Protein AF-A0A661H383-F1 (afdb_monomer_lite)

Foldseek 3Di:
DEEEEDQQQVVCVVVVVVDDPQDWDKYKYWYWAFLPQDPPRDIAIKIWIWTQHRNFTWIW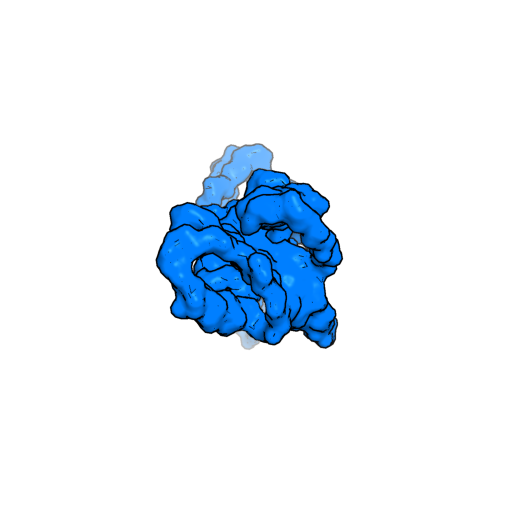MDSDDQDDDPDGSVVSVVVCCQVRQIDTDGQPDDWAKDWDWADDQFGTKTWRQDRHPRDFIWTDDVRHIGTLLRCCSNPHPSSSHHHPDGDDIDMDQDGDLDPPRSDDDDDDDPPDDDD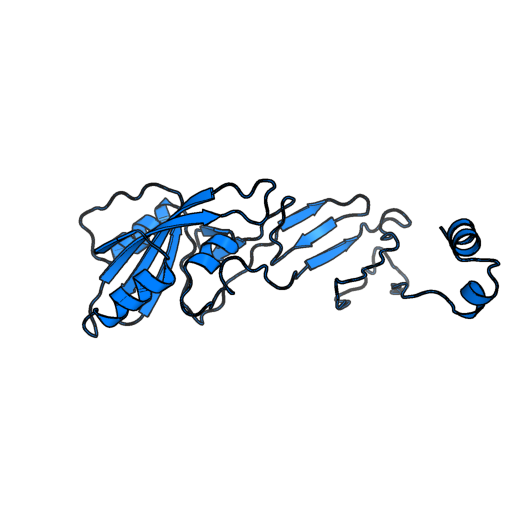DDQPADDCVSVVVRDDDDDDDDDPVLCVPAPHPVSSVVVPD

Structure (mmCIF, N/CA/C/O backbone):
data_AF-A0A661H383-F1
#
_entry.id   AF-A0A661H383-F1
#
loop_
_atom_site.group_PDB
_atom_site.id
_atom_site.type_symbol
_atom_site.label_atom_id
_atom_site.label_alt_id
_atom_site.label_comp_id
_atom_site.label_asym_id
_atom_site.label_entity_id
_atom_site.label_seq_id
_atom_site.pdbx_PDB_ins_code
_atom_site.Cartn_x
_atom_site.Cartn_y
_atom_site.Cartn_z
_atom_site.occupancy
_atom_site.B_iso_or_equiv
_atom_site.auth_seq_id
_atom_site.auth_comp_id
_atom_site.auth_asym_id
_atom_site.auth_atom_id
_atom_site.pdbx_PDB_model_num
ATOM 1 N N . MET A 1 1 ? -15.418 -3.440 23.720 1.00 90.69 1 MET A N 1
ATOM 2 C CA . MET A 1 1 ? -14.211 -3.860 22.977 1.00 90.69 1 MET A CA 1
ATOM 3 C C . MET A 1 1 ? -14.221 -5.376 22.874 1.00 90.69 1 MET A C 1
ATOM 5 O O . MET A 1 1 ? -14.579 -6.014 23.855 1.00 90.69 1 MET A O 1
ATOM 9 N N . SER A 1 2 ? -13.902 -5.931 21.707 1.00 95.94 2 SER A N 1
ATOM 10 C CA . SER A 1 2 ? -13.798 -7.374 21.453 1.00 95.94 2 SER A CA 1
ATOM 11 C C . SER A 1 2 ? -12.386 -7.701 20.978 1.00 95.94 2 SER A C 1
ATOM 13 O O . SER A 1 2 ? -11.770 -6.879 20.304 1.00 95.94 2 SER A O 1
ATOM 15 N N . TRP A 1 3 ? -11.887 -8.888 21.308 1.00 97.38 3 TRP A N 1
ATOM 16 C CA . TRP A 1 3 ? -10.576 -9.366 20.872 1.00 97.38 3 TRP A CA 1
ATOM 17 C C . TRP A 1 3 ? -10.699 -10.802 20.368 1.00 97.38 3 TRP A C 1
ATOM 19 O O . TRP A 1 3 ? -11.441 -11.602 20.944 1.00 97.38 3 TRP A O 1
ATOM 29 N N . THR A 1 4 ? -10.011 -11.114 19.276 1.00 98.38 4 THR A N 1
ATOM 30 C CA . THR A 1 4 ? -9.988 -12.450 18.678 1.00 98.38 4 THR A CA 1
ATOM 31 C C . THR A 1 4 ? -8.688 -12.681 17.907 1.00 98.38 4 THR A C 1
ATOM 33 O O . THR A 1 4 ? -7.859 -11.782 17.784 1.00 98.38 4 THR A O 1
ATOM 36 N N . ARG A 1 5 ? -8.512 -13.893 17.380 1.00 98.50 5 ARG A N 1
ATOM 37 C CA . ARG A 1 5 ? -7.386 -14.279 16.528 1.00 98.50 5 ARG A CA 1
ATOM 38 C C . ARG A 1 5 ? -7.902 -15.006 15.294 1.00 98.50 5 ARG A C 1
ATOM 40 O O . ARG A 1 5 ? -8.744 -15.894 15.422 1.00 98.50 5 ARG A O 1
ATOM 47 N N . GLY A 1 6 ? -7.371 -14.678 14.122 1.00 98.19 6 GLY A N 1
ATOM 48 C CA . GLY A 1 6 ? -7.756 -15.333 12.873 1.00 98.19 6 GLY A CA 1
ATOM 49 C C . GLY A 1 6 ? -7.465 -14.492 11.638 1.00 98.19 6 GLY A C 1
ATOM 50 O O . GLY A 1 6 ? -6.691 -13.544 11.694 1.00 98.19 6 GLY A O 1
ATOM 51 N N . GLU A 1 7 ? -8.089 -14.852 10.517 1.00 97.75 7 GLU A N 1
ATOM 52 C CA . GLU A 1 7 ? -8.021 -14.058 9.289 1.00 97.75 7 GLU A CA 1
ATOM 53 C C . GLU A 1 7 ? -8.808 -12.743 9.493 1.00 97.75 7 GLU A C 1
ATOM 55 O O . GLU A 1 7 ? -10.006 -12.802 9.809 1.00 97.75 7 GLU A O 1
ATOM 60 N N . PRO A 1 8 ? -8.162 -11.564 9.378 1.00 98.31 8 PRO A N 1
ATOM 61 C CA . PRO A 1 8 ? -8.756 -10.294 9.784 1.00 98.31 8 PRO A CA 1
ATOM 62 C C . PRO A 1 8 ? -10.104 -9.980 9.133 1.00 98.31 8 PRO A C 1
ATOM 64 O O . PRO A 1 8 ? -11.029 -9.572 9.844 1.00 98.31 8 PRO A O 1
ATOM 67 N N . GLN A 1 9 ? -10.251 -10.182 7.821 1.00 96.94 9 GLN A N 1
ATOM 68 C CA . GLN A 1 9 ? -11.473 -9.824 7.105 1.00 96.94 9 GLN A CA 1
ATOM 69 C C . GLN A 1 9 ? -12.648 -10.740 7.486 1.00 96.94 9 GLN A C 1
ATOM 71 O O . GLN A 1 9 ? -13.777 -10.268 7.643 1.00 96.94 9 GLN A O 1
ATOM 76 N N . ALA A 1 10 ? -12.418 -12.039 7.682 1.00 97.50 10 ALA A N 1
ATOM 77 C CA . ALA A 1 10 ? -13.425 -13.001 8.128 1.00 97.50 10 ALA A CA 1
ATOM 78 C C . ALA A 1 10 ? -13.870 -12.729 9.570 1.00 97.50 10 ALA A C 1
ATOM 80 O O . ALA A 1 10 ? -15.073 -12.763 9.867 1.00 97.50 10 ALA A O 1
ATOM 81 N N . CYS A 1 11 ? -12.918 -12.417 10.454 1.00 98.44 11 CYS A N 1
ATOM 82 C CA . CYS A 1 11 ? -13.196 -11.999 11.826 1.00 98.44 11 CYS A CA 1
ATOM 83 C C . CYS A 1 11 ? -14.034 -10.716 11.850 1.00 98.44 11 CYS A C 1
ATOM 85 O O . CYS A 1 11 ? -15.079 -10.691 12.505 1.00 98.44 11 CYS A O 1
ATOM 87 N N . TYR A 1 12 ? -13.632 -9.687 11.094 1.00 97.94 12 TYR A N 1
ATOM 88 C CA . TYR A 1 12 ? -14.391 -8.443 10.967 1.00 97.94 12 TYR A CA 1
ATOM 89 C C . TYR A 1 12 ? -15.802 -8.691 10.430 1.00 97.94 12 TYR A C 1
ATOM 91 O O . TYR A 1 12 ? -16.766 -8.225 11.029 1.00 97.94 12 TYR A O 1
ATOM 99 N N . ARG A 1 13 ? -15.955 -9.466 9.351 1.00 97.12 13 ARG A N 1
ATOM 100 C CA . ARG A 1 13 ? -17.262 -9.738 8.733 1.00 97.12 13 ARG A CA 1
ATOM 101 C C . ARG A 1 13 ? -18.222 -10.406 9.712 1.00 97.12 13 ARG A C 1
ATOM 103 O O . ARG A 1 13 ? -19.364 -9.975 9.845 1.00 97.12 13 ARG A O 1
ATOM 110 N N . SER A 1 14 ? -17.746 -11.424 10.426 1.00 97.56 14 SER A N 1
ATOM 111 C CA . SER A 1 14 ? -18.542 -12.146 11.426 1.00 97.56 14 SER A CA 1
ATOM 112 C C . SER A 1 14 ? -18.936 -11.241 12.594 1.00 97.56 14 SER A C 1
ATOM 114 O O . SER A 1 14 ? -20.087 -11.242 13.026 1.00 97.56 14 SER A O 1
ATOM 116 N N . TRP A 1 15 ? -17.994 -10.432 13.080 1.00 97.81 15 TRP A N 1
ATOM 117 C CA . TRP A 1 15 ? -18.225 -9.482 14.164 1.00 97.81 15 TRP A CA 1
ATOM 118 C C . TRP A 1 15 ? -19.190 -8.357 13.771 1.00 97.81 15 TRP A C 1
ATOM 120 O O . TRP A 1 15 ? -20.113 -8.053 14.521 1.00 97.81 15 TRP A O 1
ATOM 130 N N . ASN A 1 16 ? -19.023 -7.780 12.581 1.00 95.69 16 ASN A N 1
ATOM 131 C CA . ASN A 1 16 ? -19.849 -6.688 12.074 1.00 95.69 16 ASN A CA 1
ATOM 132 C C . ASN A 1 16 ? -21.298 -7.136 11.823 1.00 95.69 16 ASN A C 1
ATOM 134 O O . ASN A 1 16 ? -22.222 -6.382 12.101 1.00 95.69 16 ASN A O 1
ATOM 138 N N . LEU A 1 17 ? -21.513 -8.378 11.366 1.00 95.56 17 LEU A N 1
ATOM 139 C CA . LEU A 1 17 ? -22.855 -8.965 11.224 1.00 95.56 17 LEU A CA 1
ATOM 140 C C . LEU A 1 17 ? -23.574 -9.155 12.566 1.00 95.56 17 LEU A C 1
ATOM 142 O O . LEU A 1 17 ? -24.799 -9.074 12.624 1.00 95.56 17 LEU A O 1
ATOM 146 N N . ALA A 1 18 ? -22.826 -9.425 13.637 1.00 95.50 18 ALA A N 1
ATOM 147 C CA . ALA A 1 18 ? -23.371 -9.584 14.982 1.00 95.50 18 ALA A CA 1
ATOM 148 C C . ALA A 1 18 ? -23.563 -8.244 15.717 1.00 95.50 18 ALA A C 1
ATOM 150 O O . ALA A 1 18 ? -24.172 -8.211 16.788 1.00 95.50 18 ALA A O 1
ATOM 151 N N . LEU A 1 19 ? -23.034 -7.144 15.172 1.00 94.81 19 LEU A N 1
ATOM 152 C CA . LEU A 1 19 ? -23.077 -5.836 15.806 1.00 94.81 19 LEU A CA 1
ATOM 153 C C . LEU A 1 19 ? -24.467 -5.207 15.647 1.00 94.81 19 LEU A C 1
ATOM 155 O O . LEU A 1 19 ? -24.984 -5.057 14.541 1.00 94.81 19 LEU A O 1
ATOM 159 N N . ALA A 1 20 ? -25.077 -4.798 16.761 1.00 92.62 20 ALA A N 1
ATOM 160 C CA . ALA A 1 20 ? -26.348 -4.086 16.714 1.00 92.62 20 ALA A CA 1
ATOM 161 C C . ALA A 1 20 ? -26.177 -2.713 16.040 1.00 92.62 20 ALA A C 1
ATOM 163 O O . ALA A 1 20 ? -25.213 -1.989 16.306 1.00 92.62 20 ALA A O 1
ATOM 164 N N . ALA A 1 21 ? -27.136 -2.334 15.193 1.00 89.12 21 ALA A N 1
ATOM 165 C CA . ALA A 1 21 ? -27.099 -1.068 14.465 1.00 89.12 21 ALA A CA 1
ATOM 166 C C . ALA A 1 21 ? -26.929 0.137 15.410 1.00 89.12 21 ALA A C 1
ATOM 168 O O . ALA A 1 21 ? -27.594 0.230 16.440 1.00 89.12 21 ALA A O 1
ATOM 169 N N . GLY A 1 22 ? -26.040 1.064 15.042 1.00 89.31 22 GLY A N 1
ATOM 170 C CA . GLY A 1 22 ? -25.747 2.265 15.833 1.00 89.31 22 GLY A CA 1
ATOM 171 C C . GLY A 1 22 ? -24.851 2.034 17.054 1.00 89.31 22 GLY A C 1
ATOM 172 O O . GLY A 1 22 ? -24.656 2.963 17.833 1.00 89.31 22 GLY A O 1
ATOM 173 N N . THR A 1 23 ? -24.304 0.829 17.232 1.00 94.62 23 THR A N 1
ATOM 174 C CA . THR A 1 23 ? -23.377 0.537 18.332 1.00 94.62 23 THR A CA 1
ATOM 175 C C . THR A 1 23 ? -21.965 0.978 17.978 1.00 94.62 23 THR A C 1
ATOM 177 O O . THR A 1 23 ? -21.404 0.538 16.974 1.00 94.62 23 THR A O 1
ATOM 180 N N . ASP A 1 24 ? -21.366 1.780 18.853 1.00 96.69 24 ASP A N 1
ATOM 181 C CA . ASP A 1 24 ? -19.938 2.063 18.812 1.00 96.69 24 ASP A CA 1
ATOM 182 C C . ASP A 1 24 ? -19.166 0.867 19.377 1.00 96.69 24 ASP A C 1
ATOM 184 O O . ASP A 1 24 ? -19.380 0.444 20.518 1.00 96.69 24 ASP A O 1
ATOM 188 N N . ALA A 1 25 ? -18.264 0.295 18.586 1.00 97.56 25 ALA A N 1
ATOM 189 C CA . ALA A 1 25 ? -17.536 -0.900 18.973 1.00 97.56 25 ALA A CA 1
ATOM 190 C C . ALA A 1 25 ? -16.135 -0.964 18.356 1.00 97.56 25 ALA A C 1
ATOM 192 O O . ALA A 1 25 ? -15.877 -0.464 17.267 1.00 97.56 25 ALA A O 1
ATOM 193 N N . LEU A 1 26 ? -15.227 -1.604 19.090 1.00 98.00 26 LEU A N 1
ATOM 194 C CA . LEU A 1 26 ? -13.838 -1.823 18.696 1.00 98.00 26 LEU A CA 1
ATOM 195 C C . LEU A 1 26 ? -13.565 -3.320 18.691 1.00 98.00 26 LEU A C 1
ATOM 197 O O . LEU A 1 26 ? -13.793 -3.972 19.719 1.00 98.00 26 LEU A O 1
ATOM 201 N N . LEU A 1 27 ? -13.082 -3.837 17.568 1.00 98.50 27 LEU A N 1
ATOM 202 C CA . LEU A 1 27 ? -12.570 -5.193 17.420 1.00 98.50 27 LEU A CA 1
ATOM 203 C C . LEU A 1 27 ? -11.061 -5.144 17.202 1.00 98.50 27 LEU A C 1
ATOM 205 O O . LEU A 1 27 ? -10.578 -4.404 16.348 1.00 98.50 27 LEU A O 1
ATOM 209 N N . LEU A 1 28 ? -10.349 -5.981 17.946 1.00 98.69 28 LEU A N 1
ATOM 210 C CA . LEU A 1 28 ? -8.953 -6.304 17.708 1.00 98.69 28 LEU A CA 1
ATOM 211 C C . LEU A 1 28 ? -8.855 -7.733 17.169 1.00 98.69 28 LEU A C 1
ATOM 213 O O . LEU A 1 28 ? -9.510 -8.637 17.700 1.00 98.69 28 LEU A O 1
ATOM 217 N N . VAL A 1 29 ? -8.049 -7.929 16.129 1.00 98.81 29 VAL A N 1
ATOM 218 C CA . VAL A 1 29 ? -7.775 -9.251 15.558 1.00 98.81 29 VAL A CA 1
ATOM 219 C C . VAL A 1 29 ? -6.275 -9.467 15.484 1.00 98.81 29 VAL A C 1
ATOM 221 O O . VAL A 1 29 ? -5.604 -8.838 14.671 1.00 98.81 29 VAL A O 1
ATOM 224 N N . ASP A 1 30 ? -5.762 -10.379 16.299 1.00 98.75 30 ASP A N 1
ATOM 225 C CA . ASP A 1 30 ? -4.392 -10.858 16.163 1.00 98.75 30 ASP A CA 1
ATOM 226 C C . ASP A 1 30 ? -4.301 -11.793 14.954 1.00 98.75 30 ASP A C 1
ATOM 228 O O . ASP A 1 30 ? -5.108 -12.717 14.801 1.00 98.75 30 ASP A O 1
ATOM 232 N N . PHE A 1 31 ? -3.290 -11.601 14.117 1.00 98.69 31 PHE A N 1
ATOM 233 C CA . PHE A 1 31 ? -3.052 -12.439 12.951 1.00 98.69 31 PHE A CA 1
ATOM 234 C C . PHE A 1 31 ? -1.567 -12.512 12.603 1.00 98.69 31 PHE A C 1
ATOM 236 O O . PHE A 1 31 ? -0.716 -11.859 13.208 1.00 98.69 31 PHE A O 1
ATOM 243 N N . THR A 1 32 ? -1.258 -13.352 11.624 1.00 98.25 32 THR A N 1
ATOM 244 C CA . THR A 1 32 ? 0.090 -13.510 11.095 1.00 98.25 32 THR A CA 1
ATOM 245 C C . THR A 1 32 ? 0.073 -13.188 9.609 1.00 98.25 32 THR A C 1
ATOM 247 O O . THR A 1 32 ? -0.786 -13.682 8.881 1.00 98.25 32 THR A O 1
ATOM 250 N N . LEU A 1 33 ? 1.011 -12.352 9.171 1.00 98.12 33 LEU A N 1
ATOM 251 C CA . LEU A 1 33 ? 1.197 -11.963 7.782 1.00 98.12 33 LEU A CA 1
ATOM 252 C C . LEU A 1 33 ? 2.491 -12.562 7.239 1.00 98.12 33 LEU A C 1
ATOM 254 O O . LEU A 1 33 ? 3.580 -12.254 7.720 1.00 98.12 33 LEU A O 1
ATOM 258 N N . ASP A 1 34 ? 2.368 -13.369 6.196 1.00 97.44 34 ASP A N 1
ATOM 259 C CA . ASP A 1 34 ? 3.509 -13.872 5.442 1.00 97.44 34 ASP A CA 1
ATOM 260 C C . ASP A 1 34 ? 4.072 -12.783 4.524 1.00 97.44 34 ASP A C 1
ATOM 262 O O . ASP A 1 34 ? 3.374 -12.237 3.661 1.00 97.44 34 ASP A O 1
ATOM 266 N N . GLN A 1 35 ? 5.358 -12.471 4.695 1.00 97.06 35 GLN A N 1
ATOM 267 C CA . GLN A 1 35 ? 6.044 -11.434 3.929 1.00 97.06 35 GLN A CA 1
ATOM 268 C C . GLN A 1 35 ? 6.510 -11.988 2.581 1.00 97.06 35 GLN A C 1
ATOM 270 O O . GLN A 1 35 ? 7.693 -12.254 2.369 1.00 97.06 35 GLN A O 1
ATOM 275 N N . TYR A 1 36 ? 5.558 -12.178 1.664 1.00 95.00 36 TYR A N 1
ATOM 276 C CA . TYR A 1 36 ? 5.765 -12.798 0.346 1.00 95.00 36 TYR A CA 1
ATOM 277 C C . TYR A 1 36 ? 6.839 -12.117 -0.519 1.00 95.00 36 TYR A C 1
ATOM 279 O O . TYR A 1 36 ? 7.345 -12.716 -1.464 1.00 95.00 36 TYR A O 1
ATOM 287 N N . TRP A 1 37 ? 7.184 -10.866 -0.212 1.00 95.44 37 TRP A N 1
ATOM 288 C CA . TRP A 1 37 ? 8.197 -10.085 -0.920 1.00 95.44 37 TRP A CA 1
ATOM 289 C C . TRP A 1 37 ? 9.629 -10.347 -0.440 1.00 95.44 37 TRP A C 1
ATOM 291 O O . TRP A 1 37 ? 10.573 -9.818 -1.029 1.00 95.44 37 TRP A O 1
ATOM 301 N N . LEU A 1 38 ? 9.811 -11.140 0.621 1.00 96.75 38 LEU A N 1
ATOM 302 C CA . LEU A 1 38 ? 11.117 -11.489 1.171 1.00 96.75 38 LEU A CA 1
ATOM 303 C C . LEU A 1 38 ? 11.478 -12.957 0.883 1.00 96.75 38 LEU A C 1
ATOM 305 O O . LEU A 1 38 ? 10.613 -13.838 0.931 1.00 96.75 38 LEU A O 1
ATOM 309 N N . PRO A 1 39 ? 12.769 -13.261 0.652 1.00 96.50 39 PRO A N 1
ATOM 310 C CA . PRO A 1 39 ? 13.245 -14.637 0.564 1.00 96.50 39 PRO A CA 1
ATOM 311 C C . PRO A 1 39 ? 12.892 -15.442 1.819 1.00 96.50 39 PRO A C 1
ATOM 313 O O . PRO A 1 39 ? 13.073 -14.973 2.940 1.00 96.50 39 PRO A O 1
ATOM 316 N N . GLY A 1 40 ? 12.408 -16.670 1.627 1.00 96.62 40 GLY A N 1
ATOM 317 C CA . GLY A 1 40 ? 12.017 -17.554 2.730 1.00 96.62 40 GLY A CA 1
ATOM 318 C C . GLY A 1 40 ? 10.674 -17.217 3.386 1.00 96.62 40 GLY A C 1
ATOM 319 O O . GLY A 1 40 ? 10.287 -17.936 4.298 1.00 96.62 40 GLY A O 1
ATOM 320 N N . VAL A 1 41 ? 9.969 -16.181 2.911 1.00 96.50 41 VAL A N 1
ATOM 321 C CA . VAL A 1 41 ? 8.600 -15.812 3.317 1.00 96.50 41 VAL A CA 1
ATOM 322 C C . VAL A 1 41 ? 8.436 -15.775 4.849 1.00 96.50 41 VAL A C 1
ATOM 324 O O . VAL A 1 41 ? 7.643 -16.525 5.415 1.00 96.50 41 VAL A O 1
ATOM 327 N N . PRO A 1 42 ? 9.220 -14.945 5.563 1.00 97.50 42 PRO A N 1
ATOM 328 C CA . PRO A 1 42 ? 9.116 -14.850 7.009 1.00 97.50 42 PRO A CA 1
ATOM 329 C C . PRO A 1 42 ? 7.745 -14.308 7.415 1.00 97.50 42 PRO A C 1
ATOM 331 O O . PRO A 1 42 ? 7.235 -13.349 6.833 1.00 97.50 42 PRO A O 1
ATOM 334 N N . SER A 1 43 ? 7.182 -14.887 8.466 1.00 97.31 43 SER A N 1
ATOM 335 C CA . SER A 1 43 ? 5.896 -14.471 9.009 1.00 97.31 43 SER A CA 1
ATOM 336 C C . SER A 1 43 ? 6.054 -13.366 10.060 1.00 97.31 43 SER A C 1
ATOM 338 O O . SER A 1 43 ? 6.984 -13.392 10.869 1.00 97.31 43 SER A O 1
ATOM 340 N N . LEU A 1 44 ? 5.130 -12.406 10.071 1.00 97.69 44 LEU A N 1
ATOM 341 C CA . LEU A 1 44 ? 5.075 -11.284 11.009 1.00 97.69 44 LEU A CA 1
ATOM 342 C C . LEU A 1 44 ? 3.768 -11.318 11.808 1.00 97.69 44 LEU A C 1
ATOM 344 O O . LEU A 1 44 ? 2.697 -11.476 11.230 1.00 97.69 44 LEU A O 1
ATOM 348 N N . SER A 1 45 ? 3.843 -11.148 13.127 1.00 98.38 45 SER A N 1
ATOM 349 C CA . SER A 1 45 ? 2.653 -11.028 13.978 1.00 98.38 45 SER A CA 1
ATOM 350 C C . SER A 1 45 ? 2.125 -9.598 13.960 1.00 98.38 45 SER A C 1
ATOM 352 O O . SER A 1 45 ? 2.878 -8.668 14.231 1.00 98.38 45 SER A O 1
ATOM 354 N N . LEU A 1 46 ? 0.834 -9.439 13.681 1.00 98.69 46 LEU A N 1
ATOM 355 C CA . LEU A 1 46 ? 0.157 -8.151 13.569 1.00 98.69 46 LEU A CA 1
ATOM 356 C C . LEU A 1 46 ? -1.172 -8.163 14.331 1.00 98.69 46 LEU A C 1
ATOM 358 O O . LEU A 1 46 ? -1.770 -9.214 14.563 1.00 98.69 46 LEU A O 1
ATOM 362 N N . THR A 1 47 ? -1.656 -6.973 14.673 1.00 98.75 47 THR A N 1
ATOM 363 C CA . THR A 1 47 ? -2.989 -6.736 15.230 1.00 98.75 47 THR A CA 1
ATOM 364 C C . THR A 1 47 ? -3.754 -5.793 14.313 1.00 98.75 47 THR A C 1
ATOM 366 O O . THR A 1 47 ? -3.326 -4.662 14.087 1.00 98.75 47 THR A O 1
ATOM 369 N N . ALA A 1 48 ? -4.899 -6.237 13.801 1.00 98.75 48 ALA A N 1
ATOM 370 C CA . ALA A 1 48 ? -5.855 -5.389 13.100 1.00 98.75 48 ALA A CA 1
ATOM 371 C C . ALA A 1 48 ? -6.785 -4.700 14.105 1.00 98.75 48 ALA A C 1
ATOM 373 O O . ALA A 1 48 ? -7.249 -5.332 15.055 1.00 98.75 48 ALA A O 1
ATOM 374 N N . LEU A 1 49 ? -7.095 -3.426 13.879 1.00 98.62 49 LEU A N 1
ATOM 375 C CA . LEU A 1 49 ? -8.036 -2.640 14.669 1.00 98.62 49 LEU A CA 1
ATOM 376 C C . LEU A 1 49 ? -9.197 -2.214 13.769 1.00 98.62 49 LEU A C 1
ATOM 378 O O . LEU A 1 49 ? -8.988 -1.484 12.803 1.00 98.62 49 LEU A O 1
ATOM 382 N N . TYR A 1 50 ? -10.417 -2.609 14.125 1.00 98.62 50 TYR A N 1
ATOM 383 C CA . TYR A 1 50 ? -11.649 -2.182 13.461 1.00 98.62 50 TYR A CA 1
ATOM 384 C C . TYR A 1 50 ? -12.499 -1.380 14.440 1.00 98.62 50 TYR A C 1
ATOM 386 O O . TYR A 1 50 ? -13.061 -1.933 15.388 1.00 98.62 50 TYR A O 1
ATOM 394 N N . CYS A 1 51 ? -12.593 -0.074 14.218 1.00 98.12 51 CYS A N 1
ATOM 395 C CA . CYS A 1 51 ? -13.393 0.834 15.026 1.00 98.12 51 CYS A CA 1
ATOM 396 C C . CYS A 1 51 ? -14.651 1.230 14.258 1.00 98.12 51 CYS A C 1
ATOM 398 O O . CYS A 1 51 ? -14.570 1.931 13.253 1.00 98.12 51 CYS A O 1
ATOM 400 N N . VAL A 1 52 ? -15.816 0.812 14.743 1.00 97.81 52 VAL A N 1
ATOM 401 C CA . VAL A 1 52 ? -17.107 1.326 14.287 1.00 97.81 52 VAL A CA 1
ATOM 402 C C . VAL A 1 52 ? -17.544 2.399 15.274 1.00 97.81 52 VAL A C 1
ATOM 404 O O . VAL A 1 52 ? -17.704 2.112 16.457 1.00 97.81 52 VAL A O 1
ATOM 407 N N . SER A 1 53 ? -17.724 3.632 14.808 1.00 96.25 53 SER A N 1
ATOM 408 C CA . SER A 1 53 ? -18.305 4.711 15.613 1.00 96.25 53 SER A CA 1
ATOM 409 C C . SER A 1 53 ? -19.185 5.606 14.750 1.00 96.25 53 SER A C 1
ATOM 411 O O . SER A 1 53 ? -18.826 5.945 13.619 1.00 96.25 53 SER A O 1
ATOM 413 N N . GLY A 1 54 ? -20.386 5.929 15.236 1.00 92.56 54 GLY A N 1
ATOM 414 C CA . GLY A 1 54 ? -21.350 6.742 14.484 1.00 92.56 54 GLY A CA 1
ATOM 415 C C . GLY A 1 54 ? -21.715 6.152 13.113 1.00 92.56 54 GLY A C 1
ATOM 416 O O . GLY A 1 54 ? -21.938 6.894 12.157 1.00 92.56 54 GLY A O 1
ATOM 417 N N . GLY A 1 55 ? -21.712 4.819 12.993 1.00 91.25 55 GLY A N 1
ATOM 418 C CA . GLY A 1 55 ? -21.985 4.099 11.742 1.00 91.25 55 GLY A CA 1
ATOM 419 C C . GLY A 1 55 ? -20.853 4.133 10.707 1.00 91.25 55 GLY A C 1
ATOM 420 O O . GLY A 1 55 ? -21.057 3.687 9.581 1.00 91.25 55 GLY A O 1
ATOM 421 N N . ARG A 1 56 ? -19.670 4.649 11.058 1.00 94.31 56 ARG A N 1
ATOM 422 C CA . ARG A 1 56 ? -18.487 4.673 10.187 1.00 94.31 56 ARG A CA 1
ATOM 423 C C . ARG A 1 56 ? -17.438 3.697 10.688 1.00 94.31 56 ARG A C 1
ATOM 425 O O . ARG A 1 56 ? -17.192 3.629 11.889 1.00 94.31 56 ARG A O 1
ATOM 432 N N . LEU A 1 57 ? -16.808 2.984 9.759 1.00 97.44 57 LEU A N 1
ATOM 433 C CA . LEU A 1 57 ? -15.675 2.114 10.043 1.00 97.44 57 LEU A CA 1
ATOM 434 C C . LEU A 1 57 ? -14.355 2.865 9.840 1.00 97.44 57 LEU A C 1
ATOM 436 O O . LEU A 1 57 ? -14.128 3.464 8.790 1.00 97.44 57 LEU A O 1
ATOM 440 N N . GLN A 1 58 ? -13.458 2.740 10.812 1.00 97.38 58 GLN A N 1
ATOM 441 C CA . GLN A 1 58 ? -12.043 3.050 10.676 1.00 97.38 58 GLN A CA 1
ATOM 442 C C . GLN A 1 58 ? -11.208 1.793 10.914 1.00 97.38 58 GLN A C 1
ATOM 444 O O . GLN A 1 58 ? -11.505 1.003 11.812 1.00 97.38 58 GLN A O 1
ATOM 449 N N . VAL A 1 59 ? -10.167 1.624 10.104 1.00 98.19 59 VAL A N 1
ATOM 450 C CA . VAL A 1 59 ? -9.273 0.466 10.123 1.00 98.19 59 VAL A CA 1
ATOM 451 C C . VAL A 1 59 ? -7.842 0.938 10.348 1.00 98.19 59 VAL A C 1
ATOM 453 O O . VAL A 1 59 ? -7.417 1.933 9.759 1.00 98.19 59 VAL A O 1
ATOM 456 N N . ALA A 1 60 ? -7.113 0.225 11.197 1.00 98.25 60 ALA A N 1
ATOM 457 C CA . ALA A 1 60 ? -5.676 0.376 11.388 1.00 98.25 60 ALA A CA 1
ATOM 458 C C . ALA A 1 60 ? -5.039 -1.000 11.625 1.00 98.25 60 ALA A C 1
ATOM 460 O O . ALA A 1 60 ? -5.735 -1.976 11.909 1.00 98.25 60 ALA A O 1
ATOM 461 N N . VAL A 1 61 ? -3.718 -1.089 11.523 1.00 98.50 61 VAL A N 1
ATOM 462 C CA . VAL A 1 61 ? -2.958 -2.322 11.760 1.00 98.50 61 VAL A CA 1
ATOM 463 C C . VAL A 1 61 ? -1.611 -1.977 12.371 1.00 98.50 61 VAL A C 1
ATOM 465 O O . VAL A 1 61 ? -1.030 -0.957 12.021 1.00 98.50 61 VAL A O 1
ATOM 468 N N . THR A 1 62 ? -1.134 -2.798 13.301 1.00 98.19 62 THR A N 1
ATOM 469 C CA . THR A 1 62 ? 0.119 -2.556 14.025 1.00 98.19 62 THR A CA 1
ATOM 470 C C . THR A 1 62 ? 0.816 -3.864 14.381 1.00 98.19 62 THR A C 1
ATOM 472 O O . THR A 1 62 ? 0.155 -4.876 14.609 1.00 98.19 62 THR A O 1
ATOM 475 N N . ASP A 1 63 ? 2.140 -3.843 14.467 1.00 97.69 63 ASP A N 1
ATOM 476 C CA . ASP A 1 63 ? 2.961 -4.879 15.102 1.00 97.69 63 ASP A CA 1
ATOM 477 C C . ASP A 1 63 ? 3.272 -4.553 16.577 1.00 97.69 63 ASP A C 1
ATOM 479 O O . ASP A 1 63 ? 3.839 -5.372 17.303 1.00 97.69 63 ASP A O 1
ATOM 483 N N . GLN A 1 64 ? 2.889 -3.361 17.042 1.00 97.44 64 GLN A N 1
ATOM 484 C CA . GLN A 1 64 ? 3.172 -2.886 18.389 1.00 97.44 64 GLN A CA 1
ATOM 485 C C . GLN A 1 64 ? 2.160 -3.417 19.407 1.00 97.44 64 GLN A C 1
ATOM 487 O O . GLN A 1 64 ? 0.975 -3.604 19.123 1.00 97.44 64 GLN A O 1
ATOM 492 N N . ALA A 1 65 ? 2.625 -3.601 20.642 1.00 94.94 65 ALA A N 1
ATOM 493 C CA . ALA A 1 65 ? 1.762 -3.971 21.754 1.00 94.94 65 ALA A CA 1
ATOM 494 C C . ALA A 1 65 ? 0.790 -2.832 22.101 1.00 94.94 65 ALA A C 1
ATOM 496 O O . ALA A 1 65 ? 1.190 -1.681 22.280 1.00 94.94 65 ALA A O 1
ATOM 497 N N . LEU A 1 66 ? -0.488 -3.175 22.260 1.00 95.50 66 LEU A N 1
ATOM 498 C CA . LEU A 1 66 ? -1.546 -2.230 22.602 1.00 95.50 66 LEU A CA 1
ATOM 499 C C . LEU A 1 66 ? -1.936 -2.374 24.072 1.00 95.50 66 LEU A C 1
ATOM 501 O O . LEU A 1 66 ? -2.318 -3.452 24.525 1.00 95.50 66 LEU A O 1
ATOM 505 N N . THR A 1 67 ? -1.896 -1.266 24.809 1.00 92.81 67 THR A N 1
ATOM 506 C CA . THR A 1 67 ? -2.374 -1.215 26.197 1.00 92.81 67 THR A CA 1
ATOM 507 C C . THR A 1 67 ? -3.743 -0.553 26.231 1.00 92.81 67 THR A C 1
ATOM 509 O O . THR A 1 67 ? -3.879 0.616 25.863 1.00 92.81 67 THR A O 1
ATOM 512 N N . ALA A 1 68 ? -4.765 -1.294 26.658 1.00 89.81 68 ALA A N 1
ATOM 513 C CA . ALA A 1 68 ? -6.106 -0.748 26.839 1.00 89.81 68 ALA A CA 1
ATOM 514 C C . ALA A 1 68 ? -6.185 0.101 28.114 1.00 89.81 68 ALA A C 1
ATOM 516 O O . ALA A 1 68 ? -5.604 -0.249 29.142 1.00 89.81 68 ALA A O 1
ATOM 517 N N . GLY A 1 69 ? -6.919 1.207 28.039 1.00 89.19 69 GLY A N 1
ATOM 518 C CA . GLY A 1 69 ? -7.264 2.058 29.170 1.00 89.19 69 GLY A CA 1
ATOM 519 C C . GLY A 1 69 ? -8.775 2.242 29.298 1.00 89.19 69 GLY A C 1
ATOM 520 O O . GLY A 1 69 ? -9.566 1.653 28.561 1.00 89.19 69 GLY A O 1
ATOM 521 N N . GLU A 1 70 ? -9.182 3.089 30.238 1.00 91.06 70 GLU A N 1
ATOM 522 C CA . GLU A 1 70 ? -10.588 3.439 30.455 1.00 91.06 70 GLU A CA 1
ATOM 523 C C . GLU A 1 70 ? -10.988 4.627 29.567 1.00 91.06 70 GLU A C 1
ATOM 525 O O . GLU A 1 70 ? -11.061 5.773 30.009 1.00 91.06 70 GLU A O 1
ATOM 530 N N . TYR A 1 71 ? -11.226 4.352 28.285 1.00 94.50 71 TYR A N 1
ATOM 531 C CA . TYR A 1 71 ? -11.646 5.345 27.293 1.00 94.50 71 TYR A CA 1
ATOM 532 C C . TYR A 1 71 ? -12.898 4.882 26.539 1.00 94.50 71 TYR A C 1
ATOM 534 O O . TYR A 1 71 ? -13.234 3.696 26.520 1.00 94.50 71 TYR A O 1
ATOM 542 N N . SER A 1 72 ? -13.589 5.814 25.874 1.00 95.31 72 SER A N 1
ATOM 543 C CA . SER A 1 72 ? -14.590 5.433 24.871 1.00 95.31 72 SER A CA 1
ATOM 544 C C . SER A 1 72 ? -13.925 4.664 23.724 1.00 95.31 72 SER A C 1
ATOM 546 O O . SER A 1 72 ? -12.723 4.792 23.497 1.00 95.31 72 SER A O 1
ATOM 548 N N . VAL A 1 73 ? -14.708 3.887 22.971 1.00 95.12 73 VAL A N 1
ATOM 549 C CA . VAL A 1 73 ? -14.222 3.114 21.811 1.00 95.12 73 VAL A CA 1
ATOM 550 C C . VAL A 1 73 ? -13.405 3.980 20.849 1.00 95.12 73 VAL A C 1
ATOM 552 O O . VAL A 1 73 ? -12.268 3.634 20.528 1.00 95.12 73 VAL A O 1
ATOM 555 N N . LEU A 1 74 ? -13.963 5.123 20.441 1.00 96.00 74 LEU A N 1
ATOM 556 C CA . LEU A 1 74 ? -13.302 6.033 19.514 1.00 96.00 74 LEU A CA 1
ATOM 557 C C . LEU A 1 74 ? -12.041 6.647 20.133 1.00 96.00 74 LEU A C 1
ATOM 559 O O . LEU A 1 74 ? -10.990 6.654 19.499 1.00 96.00 74 LEU A O 1
ATOM 563 N N . ALA A 1 75 ? -12.108 7.101 21.389 1.00 96.69 75 ALA A N 1
ATOM 564 C CA . ALA A 1 75 ? -10.953 7.694 22.059 1.00 96.69 75 ALA A CA 1
ATOM 565 C C . ALA A 1 75 ? -9.808 6.684 22.246 1.00 96.69 75 ALA A C 1
ATOM 567 O O . ALA A 1 75 ? -8.643 7.048 22.092 1.00 96.69 75 ALA A O 1
ATOM 568 N N . GLN A 1 76 ? -10.128 5.416 22.522 1.00 97.31 76 GLN A N 1
ATOM 569 C CA . GLN A 1 76 ? -9.146 4.339 22.621 1.00 97.31 76 GLN A CA 1
ATOM 570 C C . GLN A 1 76 ? -8.467 4.069 21.273 1.00 97.31 76 GLN A C 1
ATOM 572 O O . GLN A 1 76 ? -7.241 3.968 21.218 1.00 97.31 76 GLN A O 1
ATOM 577 N N . PHE A 1 77 ? -9.248 3.982 20.191 1.00 97.12 77 PHE A N 1
ATOM 578 C CA . PHE A 1 77 ? -8.720 3.805 18.838 1.00 97.12 77 PHE A CA 1
ATOM 579 C C . PHE A 1 77 ? -7.826 4.980 18.427 1.00 97.12 77 PHE A C 1
ATOM 581 O O . PHE A 1 77 ? -6.704 4.774 17.970 1.00 97.12 77 PHE A O 1
ATOM 588 N N . GLU A 1 78 ? -8.275 6.218 18.642 1.00 95.62 78 GLU A N 1
ATOM 589 C CA . GLU A 1 78 ? -7.487 7.413 18.332 1.00 95.62 78 GLU A CA 1
ATOM 590 C C . GLU A 1 78 ? -6.204 7.510 19.158 1.00 95.62 78 GLU A C 1
ATOM 592 O O . GLU A 1 78 ? -5.188 7.994 18.658 1.00 95.62 78 GLU A O 1
ATOM 597 N N . LEU A 1 79 ? -6.241 7.087 20.425 1.00 96.31 79 LEU A N 1
ATOM 598 C CA . LEU A 1 79 ? -5.060 7.037 21.278 1.00 96.31 79 LEU A CA 1
ATOM 599 C C . LEU A 1 79 ? -4.018 6.082 20.697 1.00 96.31 79 LEU A C 1
ATOM 601 O O . LEU A 1 79 ? -2.881 6.500 20.501 1.00 96.31 79 LEU A O 1
ATOM 605 N N . TRP A 1 80 ? -4.408 4.850 20.370 1.00 97.00 80 TRP A N 1
ATOM 606 C CA . TRP A 1 80 ? -3.499 3.869 19.776 1.00 97.00 80 TRP A CA 1
ATOM 607 C C . TRP A 1 80 ? -2.992 4.298 18.405 1.00 97.00 80 TRP A C 1
ATOM 609 O O . TRP A 1 80 ? -1.796 4.215 18.151 1.00 97.00 80 TRP A O 1
ATOM 619 N N . ALA A 1 81 ? -3.867 4.838 17.555 1.00 95.88 81 ALA A N 1
ATOM 620 C CA . ALA A 1 81 ? -3.459 5.353 16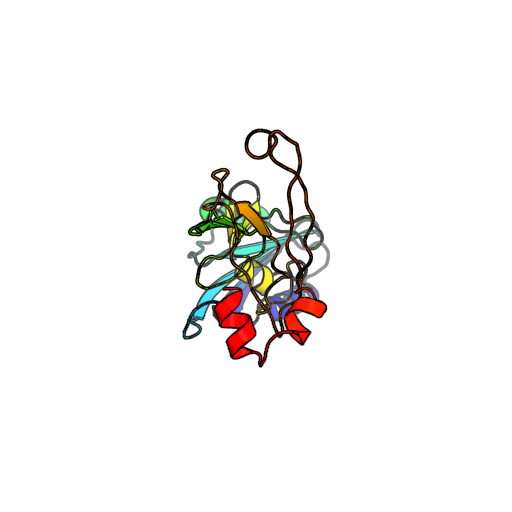.256 1.00 95.88 81 ALA A CA 1
ATOM 621 C C . ALA A 1 81 ? -2.416 6.473 16.379 1.00 95.88 81 ALA A C 1
ATOM 623 O O . ALA A 1 81 ? -1.490 6.527 15.581 1.00 95.88 81 ALA A O 1
ATOM 624 N N . ARG A 1 82 ? -2.527 7.347 17.390 1.00 95.75 82 ARG A N 1
ATOM 625 C CA . ARG A 1 82 ? -1.510 8.375 17.664 1.00 95.75 82 ARG A CA 1
ATOM 626 C C . ARG A 1 82 ? -0.229 7.799 18.266 1.00 95.75 82 ARG A C 1
ATOM 628 O O . ARG A 1 82 ? 0.846 8.221 17.876 1.00 95.75 82 ARG A O 1
ATOM 635 N N . GLN A 1 83 ? -0.336 6.887 19.231 1.00 95.38 83 GLN A N 1
ATOM 636 C CA . GLN A 1 83 ? 0.820 6.334 19.947 1.00 95.38 83 GLN A CA 1
ATOM 637 C C . GLN A 1 83 ? 1.697 5.451 19.065 1.00 95.38 83 GLN A C 1
ATOM 639 O O . GLN A 1 83 ? 2.913 5.479 19.205 1.00 95.38 83 GLN A O 1
ATOM 644 N N . CYS A 1 84 ? 1.071 4.678 18.183 1.00 96.06 84 CYS A N 1
ATOM 645 C CA . CYS A 1 84 ? 1.762 3.771 17.279 1.00 96.06 84 CYS A CA 1
ATOM 646 C C . CYS A 1 84 ? 1.956 4.371 15.879 1.00 96.06 84 CYS A C 1
ATOM 648 O O . CYS A 1 84 ? 2.408 3.653 14.998 1.00 96.06 84 CYS A O 1
ATOM 650 N N . GLU A 1 85 ? 1.601 5.647 15.676 1.00 96.19 85 GLU A N 1
ATOM 651 C CA . GLU A 1 85 ? 1.730 6.355 14.393 1.00 96.19 85 GLU A CA 1
ATOM 652 C C . GLU A 1 85 ? 1.072 5.589 13.228 1.00 96.19 85 GLU A C 1
ATOM 654 O O . GLU A 1 85 ? 1.665 5.348 12.179 1.00 96.19 85 GLU A O 1
ATOM 659 N N . LEU A 1 86 ? -0.180 5.164 13.427 1.00 96.19 86 LEU A N 1
ATOM 660 C CA . LEU A 1 86 ? -0.891 4.287 12.496 1.00 96.19 86 LEU A CA 1
ATOM 661 C C . LEU A 1 86 ? -1.632 5.063 11.413 1.00 96.19 86 LEU A C 1
ATOM 663 O O . LEU A 1 86 ? -2.238 6.113 11.660 1.00 96.19 86 LEU A O 1
ATOM 667 N N . VAL A 1 87 ? -1.720 4.452 10.232 1.00 97.00 87 VAL A N 1
ATOM 668 C CA . VAL A 1 87 ? -2.703 4.858 9.227 1.00 97.00 87 VAL A CA 1
ATOM 669 C C . VAL A 1 87 ? -4.110 4.581 9.747 1.00 97.00 87 VAL A C 1
ATOM 671 O O . VAL A 1 87 ? -4.437 3.464 10.146 1.00 97.00 87 VAL A O 1
ATOM 674 N N . ARG A 1 88 ? -4.966 5.605 9.701 1.00 95.81 88 ARG A N 1
ATOM 675 C CA . ARG A 1 88 ? -6.407 5.478 9.961 1.00 95.81 88 ARG A CA 1
ATOM 676 C C . ARG A 1 88 ? -7.144 5.495 8.637 1.00 95.81 88 ARG A C 1
ATOM 678 O O . ARG A 1 88 ? -7.397 6.560 8.077 1.00 95.81 88 ARG A O 1
ATOM 685 N N . ALA A 1 89 ? -7.485 4.317 8.148 1.00 96.56 89 ALA A N 1
ATOM 686 C CA . ALA A 1 89 ? -8.139 4.160 6.866 1.00 96.56 89 ALA A CA 1
ATOM 687 C C . ALA A 1 89 ? -9.657 4.014 7.010 1.00 96.56 89 ALA A C 1
ATOM 689 O O . ALA A 1 89 ? -10.170 3.544 8.024 1.00 96.56 89 ALA A O 1
ATOM 690 N N . THR A 1 90 ? -10.387 4.391 5.968 1.00 96.25 90 THR A N 1
ATOM 691 C CA . THR A 1 90 ? -11.829 4.162 5.841 1.00 96.25 90 THR A CA 1
ATOM 692 C C . THR A 1 90 ? -12.070 3.528 4.475 1.00 96.25 90 THR A C 1
ATOM 694 O O . THR A 1 90 ? -11.636 4.115 3.482 1.00 96.25 90 THR A O 1
ATOM 697 N N . PRO A 1 91 ? -12.730 2.358 4.381 1.00 95.00 91 PRO A N 1
ATOM 698 C CA . PRO A 1 91 ? -13.019 1.749 3.086 1.00 95.00 91 PRO A CA 1
ATOM 699 C C . PRO A 1 91 ? -13.759 2.717 2.159 1.00 95.00 91 PRO A C 1
ATOM 701 O O . PRO A 1 91 ? -14.694 3.402 2.576 1.00 95.00 91 PRO A O 1
ATOM 704 N N . GLY A 1 92 ? -13.311 2.798 0.906 1.00 93.31 92 GLY A N 1
ATOM 705 C CA . GLY A 1 92 ? -13.855 3.716 -0.099 1.00 93.31 92 GLY A CA 1
ATOM 706 C C . GLY A 1 92 ? -13.376 5.170 0.011 1.00 93.31 92 GLY A C 1
ATOM 707 O O . GLY A 1 92 ? -13.681 5.965 -0.876 1.00 93.31 92 GLY A O 1
ATOM 708 N N . ALA A 1 93 ? -12.616 5.534 1.049 1.00 95.25 93 ALA A N 1
ATOM 709 C CA . ALA A 1 93 ? -11.918 6.815 1.094 1.00 95.25 93 ALA A CA 1
ATOM 710 C C . ALA A 1 93 ? -10.568 6.727 0.352 1.00 95.25 93 ALA A C 1
ATOM 712 O O . ALA A 1 93 ? -9.963 5.653 0.317 1.00 95.25 93 ALA A O 1
ATOM 713 N N . PRO A 1 94 ? -10.065 7.837 -0.221 1.00 95.50 94 PRO A N 1
ATOM 714 C CA . PRO A 1 94 ? -8.726 7.873 -0.796 1.00 95.50 94 PRO A CA 1
ATOM 715 C C . PRO A 1 94 ? -7.656 7.476 0.227 1.00 95.50 94 PRO A C 1
ATOM 717 O O . PRO A 1 94 ? -7.674 7.948 1.365 1.00 95.50 94 PRO A O 1
ATOM 720 N N . LEU A 1 95 ? -6.713 6.641 -0.205 1.00 95.25 95 LEU A N 1
ATOM 721 C CA . LEU A 1 95 ? -5.521 6.281 0.554 1.00 95.25 95 LEU A CA 1
ATOM 722 C C . LEU A 1 95 ? -4.320 6.975 -0.082 1.00 95.25 95 LEU A C 1
ATOM 724 O O . LEU A 1 95 ? -4.057 6.802 -1.272 1.00 95.25 95 LEU A O 1
ATOM 728 N N . GLU A 1 96 ? -3.612 7.779 0.701 1.00 96.69 96 GLU A N 1
ATOM 729 C CA . GLU A 1 96 ? -2.398 8.440 0.236 1.00 96.69 96 GLU A CA 1
ATOM 730 C C . GLU A 1 96 ? -1.258 7.421 0.145 1.00 96.69 96 GLU A C 1
ATOM 732 O O . GLU A 1 96 ? -1.102 6.584 1.032 1.00 96.69 96 GLU A O 1
ATOM 737 N N . LEU A 1 97 ? -0.476 7.480 -0.934 1.00 97.06 97 LEU A N 1
ATOM 738 C CA . LEU A 1 97 ? 0.684 6.617 -1.151 1.00 97.06 97 LEU A CA 1
ATOM 739 C C . LEU A 1 97 ? 1.959 7.379 -0.798 1.00 97.06 97 LEU A C 1
ATOM 741 O O . LEU A 1 97 ? 2.196 8.464 -1.333 1.00 97.06 97 LEU A O 1
ATOM 745 N N . LEU A 1 98 ? 2.798 6.784 0.046 1.00 96.19 98 LEU A N 1
ATOM 746 C CA . LEU A 1 98 ? 4.126 7.298 0.351 1.00 96.19 98 LEU A CA 1
ATOM 747 C C . LEU A 1 98 ? 5.159 6.607 -0.553 1.00 96.19 98 LEU A C 1
ATOM 749 O O . LEU A 1 98 ? 5.264 5.374 -0.530 1.00 96.19 98 LEU A O 1
ATOM 753 N N . PRO A 1 99 ? 5.915 7.365 -1.366 1.00 96.00 99 PRO A N 1
ATOM 754 C CA . PRO A 1 99 ? 6.820 6.760 -2.322 1.00 96.00 99 PRO A CA 1
ATOM 755 C C . PRO A 1 99 ? 8.086 6.190 -1.675 1.00 96.00 99 PRO A C 1
ATOM 757 O O . PRO A 1 99 ? 8.627 6.737 -0.715 1.00 96.00 99 PRO A O 1
ATOM 760 N N . THR A 1 100 ? 8.624 5.134 -2.283 1.00 97.19 100 THR A N 1
ATOM 761 C CA . THR A 1 100 ? 9.934 4.556 -1.956 1.00 97.19 100 THR A CA 1
ATOM 762 C C . THR A 1 100 ? 10.919 4.823 -3.088 1.00 97.19 100 THR A C 1
ATOM 764 O O . THR A 1 100 ? 10.627 4.564 -4.254 1.00 97.19 100 THR A O 1
ATOM 767 N N . HIS A 1 101 ? 12.112 5.311 -2.754 1.00 97.44 101 HIS A N 1
ATOM 768 C CA . HIS A 1 101 ? 13.160 5.595 -3.732 1.00 97.44 101 HIS A CA 1
ATOM 769 C C . HIS A 1 101 ? 14.120 4.411 -3.862 1.00 97.44 101 HIS A C 1
ATOM 771 O O . HIS A 1 101 ? 14.728 3.986 -2.882 1.00 97.44 101 HIS A O 1
ATOM 777 N N . ILE A 1 102 ? 14.290 3.908 -5.084 1.00 97.19 102 ILE A N 1
ATOM 778 C CA . ILE A 1 102 ? 15.200 2.809 -5.408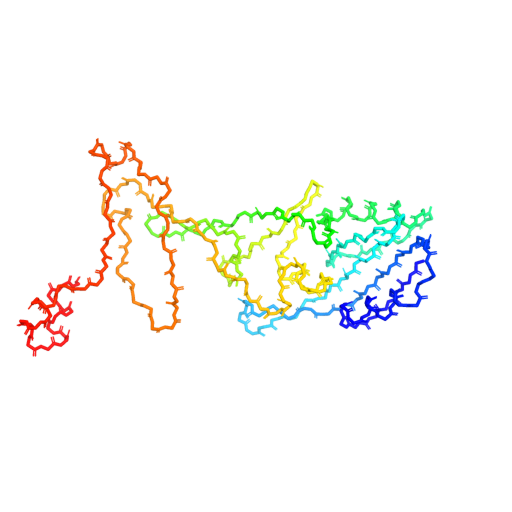 1.00 97.19 102 ILE A CA 1
ATOM 779 C C . ILE A 1 102 ? 16.353 3.350 -6.248 1.00 97.19 102 ILE A C 1
ATOM 781 O O . ILE A 1 102 ? 16.172 3.735 -7.404 1.00 97.19 102 ILE A O 1
ATOM 785 N N . THR A 1 103 ? 17.556 3.352 -5.677 1.00 95.19 103 THR A N 1
ATOM 786 C CA . THR A 1 103 ? 18.771 3.803 -6.366 1.00 95.19 103 THR A CA 1
ATOM 787 C C . THR A 1 103 ? 19.123 2.884 -7.534 1.00 95.19 103 THR A C 1
ATOM 789 O O . THR A 1 103 ? 19.065 1.655 -7.420 1.00 95.19 103 THR A O 1
ATOM 792 N N . LYS A 1 104 ? 19.538 3.481 -8.655 1.00 94.25 104 LYS A N 1
ATOM 793 C CA . LYS A 1 104 ? 20.022 2.781 -9.849 1.00 94.25 104 LYS A CA 1
ATOM 794 C C . LYS A 1 104 ? 21.318 3.425 -10.347 1.00 94.25 104 LYS A C 1
ATOM 796 O O . LYS A 1 104 ? 21.537 4.606 -10.094 1.00 94.25 104 LYS A O 1
ATOM 801 N N . PRO A 1 105 ? 22.158 2.697 -11.104 1.00 92.56 105 PRO A N 1
ATOM 802 C CA . PRO A 1 105 ? 23.350 3.286 -11.718 1.00 92.56 105 PRO A CA 1
ATOM 803 C C . PRO A 1 105 ? 23.047 4.503 -12.606 1.00 92.56 105 PRO A C 1
ATOM 805 O O . PRO A 1 105 ? 23.869 5.405 -12.696 1.00 92.56 105 PRO A O 1
ATOM 808 N N . TRP A 1 106 ? 21.856 4.538 -13.211 1.00 92.62 106 TRP A N 1
ATOM 809 C CA . TRP A 1 106 ? 21.409 5.595 -14.117 1.00 92.62 106 TRP A CA 1
ATOM 810 C C . TRP A 1 106 ? 20.572 6.701 -13.456 1.00 92.62 106 TRP A C 1
ATOM 812 O O . TRP A 1 106 ? 20.015 7.544 -14.148 1.00 92.62 106 TRP A O 1
ATOM 822 N N . GLY A 1 107 ? 20.448 6.713 -12.125 1.00 93.19 107 GLY A N 1
ATOM 823 C CA . GLY A 1 107 ? 19.579 7.634 -11.385 1.00 93.19 107 GLY A CA 1
ATOM 824 C C . GLY A 1 107 ? 18.755 6.872 -10.355 1.00 93.19 107 GLY A C 1
ATOM 825 O O . GLY A 1 107 ? 19.286 6.372 -9.360 1.00 93.19 107 GLY A O 1
ATOM 826 N N . GLY A 1 108 ? 17.455 6.734 -10.589 1.00 94.81 108 GLY A N 1
ATOM 827 C CA . GLY A 1 108 ? 16.632 5.903 -9.723 1.00 94.81 108 GLY A CA 1
ATOM 828 C C . GLY A 1 108 ? 15.201 5.711 -10.187 1.00 94.81 108 GLY A C 1
ATOM 829 O O . GLY A 1 108 ? 14.727 6.302 -11.155 1.00 94.81 108 GLY A O 1
ATOM 830 N N . GLU A 1 109 ? 14.496 4.882 -9.436 1.00 96.69 109 GLU A N 1
ATOM 831 C CA . GLU A 1 109 ? 13.056 4.709 -9.543 1.00 96.69 109 GLU A CA 1
ATOM 832 C C . GLU A 1 109 ? 12.391 5.299 -8.298 1.00 96.69 109 GLU A C 1
ATOM 834 O O . GLU A 1 109 ? 12.913 5.180 -7.189 1.00 96.69 109 GLU A O 1
ATOM 839 N N . ILE A 1 110 ? 11.227 5.915 -8.475 1.00 97.44 110 ILE A N 1
ATOM 840 C CA . ILE A 1 110 ? 10.360 6.360 -7.383 1.00 97.44 110 ILE A CA 1
ATOM 841 C C . ILE A 1 110 ? 9.112 5.491 -7.452 1.00 97.44 110 ILE A C 1
ATOM 843 O O . ILE A 1 110 ? 8.306 5.638 -8.369 1.00 97.44 110 ILE A O 1
ATOM 847 N N . TRP A 1 111 ? 8.985 4.531 -6.547 1.00 98.25 111 TRP A N 1
ATOM 848 C CA . TRP A 1 111 ? 7.862 3.598 -6.505 1.00 98.25 111 TRP A CA 1
ATOM 849 C C . TRP A 1 111 ? 6.747 4.153 -5.632 1.00 98.25 111 TRP A C 1
ATOM 851 O O .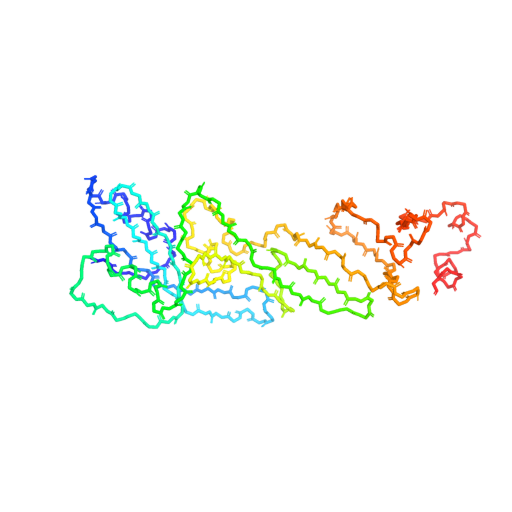 TRP A 1 111 ? 7.029 4.728 -4.591 1.00 98.25 111 TRP A O 1
ATOM 861 N N . TYR A 1 112 ? 5.496 3.938 -6.030 1.00 97.94 112 TYR A N 1
ATOM 862 C CA . TYR A 1 112 ? 4.312 4.322 -5.254 1.00 97.94 112 TYR A CA 1
ATOM 863 C C . TYR A 1 112 ? 3.524 3.117 -4.734 1.00 97.94 112 TYR A C 1
ATOM 865 O O . TYR A 1 112 ? 2.796 3.240 -3.759 1.00 97.94 112 TYR A O 1
ATOM 873 N N . THR A 1 113 ? 3.654 1.953 -5.371 1.00 97.81 113 THR A N 1
ATOM 874 C CA . THR A 1 113 ? 2.924 0.727 -4.993 1.00 97.81 113 THR A CA 1
ATOM 875 C C . THR A 1 113 ? 3.820 -0.511 -4.935 1.00 97.81 113 THR A C 1
ATOM 877 O O . THR A 1 113 ? 3.328 -1.635 -4.849 1.00 97.81 113 THR A O 1
ATOM 880 N N . GLY A 1 114 ? 5.139 -0.325 -5.021 1.00 97.19 114 GLY A N 1
ATOM 881 C CA . GLY A 1 114 ? 6.091 -1.427 -5.081 1.00 97.19 114 GLY A CA 1
ATOM 882 C C . GLY A 1 114 ? 6.209 -2.166 -3.755 1.00 97.19 114 GLY A C 1
ATOM 883 O O . GLY A 1 114 ? 6.367 -1.554 -2.704 1.00 97.19 114 GLY A O 1
ATOM 884 N N . VAL A 1 115 ? 6.151 -3.494 -3.815 1.00 97.19 115 VAL A N 1
ATOM 885 C CA . VAL A 1 115 ? 6.352 -4.386 -2.670 1.00 97.19 115 VAL A CA 1
ATOM 886 C C . VAL A 1 115 ? 7.312 -5.485 -3.115 1.00 97.19 115 VAL A C 1
ATOM 888 O O . VAL A 1 115 ? 6.908 -6.520 -3.642 1.00 97.19 115 VAL A O 1
ATOM 891 N N . GLU A 1 116 ? 8.606 -5.234 -2.946 1.00 96.12 116 GLU A N 1
ATOM 892 C CA . GLU A 1 116 ? 9.679 -6.165 -3.294 1.00 96.12 116 GLU A CA 1
ATOM 893 C C . GLU A 1 116 ? 10.739 -6.193 -2.184 1.00 96.12 116 GLU A C 1
ATOM 895 O O . GLU A 1 116 ? 10.809 -5.301 -1.341 1.00 96.12 116 GLU A O 1
ATOM 900 N N . GLN A 1 117 ? 11.650 -7.167 -2.224 1.00 95.88 117 GLN A N 1
ATOM 901 C CA . GLN A 1 117 ? 12.779 -7.249 -1.288 1.00 95.88 117 GLN A CA 1
ATOM 902 C C . GLN A 1 117 ? 13.591 -5.943 -1.193 1.00 95.88 117 GLN A C 1
ATOM 904 O O . GLN A 1 117 ? 14.159 -5.634 -0.149 1.00 95.88 117 GLN A O 1
ATOM 909 N N . ARG A 1 118 ? 13.672 -5.181 -2.291 1.00 94.75 118 ARG A N 1
ATOM 910 C CA . ARG A 1 118 ? 14.448 -3.933 -2.375 1.00 94.75 118 ARG A CA 1
ATOM 911 C C . ARG A 1 118 ? 13.7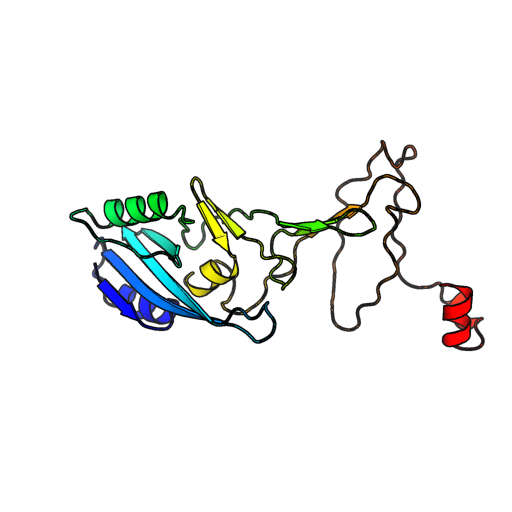50 -2.731 -1.739 1.00 94.75 118 ARG A C 1
ATOM 913 O O . ARG A 1 118 ? 14.410 -1.723 -1.513 1.00 94.75 118 ARG A O 1
ATOM 920 N N . GLY A 1 119 ? 12.447 -2.816 -1.495 1.00 95.38 119 GLY A N 1
ATOM 921 C CA . GLY A 1 119 ? 11.660 -1.710 -0.971 1.00 95.38 119 GLY A CA 1
ATOM 922 C C . GLY A 1 119 ? 10.172 -2.037 -0.927 1.00 95.38 119 GLY A C 1
ATOM 923 O O . GLY A 1 119 ? 9.639 -2.695 -1.822 1.00 95.38 119 GLY A O 1
ATOM 924 N N . VAL A 1 120 ? 9.517 -1.548 0.122 1.00 97.38 120 VAL A N 1
ATOM 925 C CA . VAL A 1 120 ? 8.081 -1.697 0.352 1.00 97.38 120 VAL A CA 1
ATOM 926 C C . VAL A 1 120 ? 7.482 -0.305 0.491 1.00 97.38 120 VAL A C 1
ATOM 928 O O . VAL A 1 120 ? 7.875 0.446 1.380 1.00 97.38 120 VAL A O 1
ATOM 931 N N . CYS A 1 121 ? 6.553 0.029 -0.398 1.00 98.25 121 CYS A N 1
ATOM 932 C CA . CYS A 1 121 ? 5.785 1.262 -0.328 1.00 98.25 121 CYS A CA 1
ATOM 933 C C . CYS A 1 121 ? 4.736 1.191 0.783 1.00 98.25 121 CYS A C 1
ATOM 935 O O . CYS A 1 121 ? 4.294 0.115 1.207 1.00 98.25 121 CYS A O 1
ATOM 937 N N . GLU A 1 122 ? 4.316 2.366 1.231 1.00 98.19 122 GLU A N 1
ATOM 938 C CA . GLU A 1 122 ? 3.436 2.527 2.380 1.00 98.19 122 GLU A CA 1
ATOM 939 C C . GLU A 1 122 ? 2.212 3.356 2.002 1.00 98.19 122 GLU A C 1
ATOM 941 O O . GLU A 1 122 ? 2.257 4.209 1.114 1.00 98.19 122 GLU A O 1
ATOM 946 N N . PHE A 1 123 ? 1.113 3.126 2.710 1.00 97.69 123 PHE A N 1
ATOM 947 C CA . PHE A 1 123 ? 0.042 4.103 2.798 1.00 97.69 123 PHE A CA 1
ATOM 948 C C . PHE A 1 123 ? 0.386 5.142 3.863 1.00 97.69 123 PHE A C 1
ATOM 950 O O . PHE A 1 123 ? 1.047 4.827 4.855 1.00 97.69 123 PHE A O 1
ATOM 957 N N . ALA A 1 124 ? -0.108 6.361 3.685 1.00 95.88 124 ALA A N 1
ATOM 958 C CA . ALA A 1 124 ? 0.046 7.451 4.635 1.00 95.88 124 ALA A CA 1
ATOM 959 C C . ALA A 1 124 ? -1.310 8.009 5.079 1.00 95.88 124 ALA A C 1
ATOM 961 O O . ALA A 1 124 ? -2.315 7.971 4.367 1.00 95.88 124 ALA A O 1
ATOM 962 N N . SER A 1 125 ? -1.326 8.552 6.290 1.00 90.50 125 SER A N 1
ATOM 963 C CA . SER A 1 125 ? -2.365 9.458 6.769 1.00 90.50 125 SER A CA 1
ATOM 964 C C . SER A 1 125 ? -1.727 10.482 7.712 1.00 90.50 125 SER A C 1
ATOM 966 O O . SER A 1 125 ? -0.606 10.262 8.179 1.00 90.50 125 SER A O 1
ATOM 968 N N . PRO A 1 126 ? -2.404 11.590 8.058 1.00 86.94 126 PRO A N 1
ATOM 969 C CA . PRO A 1 126 ? -1.867 12.516 9.046 1.00 86.94 126 PRO A CA 1
ATOM 970 C C . PRO A 1 126 ? -1.505 11.788 10.350 1.00 86.94 126 PRO A C 1
ATOM 972 O O . PRO A 1 126 ? -2.387 11.262 11.030 1.00 86.94 126 PRO A O 1
ATOM 975 N N . GLY A 1 127 ? -0.217 11.781 10.699 1.00 83.25 127 GLY A N 1
ATOM 976 C CA . GLY A 1 127 ? 0.302 11.174 11.927 1.00 83.25 127 GLY A CA 1
ATOM 977 C C . GLY A 1 127 ? 0.731 9.709 11.830 1.00 83.25 127 GLY A C 1
ATOM 978 O O . GLY A 1 127 ? 0.962 9.127 12.882 1.00 83.25 127 GLY A O 1
ATOM 979 N N . GLY A 1 128 ? 0.828 9.116 10.633 1.00 93.00 128 GLY A N 1
ATOM 980 C CA . GLY A 1 128 ? 1.301 7.738 10.510 1.00 93.00 128 GLY A CA 1
ATOM 981 C C . GLY A 1 128 ? 1.446 7.195 9.092 1.00 93.00 128 GLY A C 1
ATOM 982 O O . GLY A 1 128 ? 0.787 7.671 8.162 1.00 93.00 128 GLY A O 1
ATOM 983 N N . CYS A 1 129 ? 2.261 6.153 8.948 1.00 96.56 129 CYS A N 1
ATOM 984 C CA . CYS A 1 129 ? 2.374 5.348 7.734 1.00 96.56 129 CYS A CA 1
ATOM 985 C C . CYS A 1 129 ? 2.235 3.854 8.053 1.00 96.56 129 CYS A C 1
ATOM 987 O O . CYS A 1 129 ? 2.269 3.421 9.205 1.00 96.56 129 CYS A O 1
ATOM 989 N N . THR A 1 130 ? 1.942 3.051 7.037 1.00 97.19 130 THR A N 1
ATOM 990 C CA . THR A 1 130 ? 1.768 1.604 7.186 1.00 97.19 130 THR A CA 1
ATOM 991 C C . THR A 1 130 ? 2.124 0.917 5.873 1.00 97.19 130 THR A C 1
ATOM 993 O O . THR A 1 130 ? 1.611 1.339 4.832 1.00 97.19 130 THR A O 1
ATOM 996 N N . PRO A 1 131 ? 2.923 -0.166 5.887 1.00 97.69 131 PRO A N 1
ATOM 997 C CA . PRO A 1 131 ? 3.237 -0.921 4.680 1.00 97.69 131 PRO A CA 1
ATOM 998 C C . PRO A 1 131 ? 1.978 -1.358 3.930 1.00 97.69 131 PRO A C 1
ATOM 1000 O O . PRO A 1 131 ? 1.033 -1.871 4.536 1.00 97.69 131 PRO A O 1
ATOM 1003 N N . ILE A 1 132 ? 1.978 -1.210 2.601 1.00 98.31 132 ILE A N 1
ATOM 1004 C CA . ILE A 1 132 ? 0.837 -1.587 1.750 1.00 98.31 132 ILE A CA 1
ATOM 1005 C C . ILE A 1 132 ? 0.306 -2.999 2.074 1.00 98.31 132 ILE A C 1
ATOM 1007 O O . ILE A 1 132 ? -0.903 -3.125 2.299 1.00 98.31 132 ILE A O 1
ATOM 1011 N N . PRO A 1 133 ? 1.155 -4.043 2.212 1.00 98.25 133 PRO A N 1
ATOM 1012 C CA . PRO A 1 133 ? 0.676 -5.396 2.497 1.00 98.25 133 PRO A CA 1
ATOM 1013 C C . PRO A 1 133 ? -0.050 -5.542 3.834 1.00 98.25 133 PRO A C 1
ATOM 1015 O O . PRO A 1 133 ? -0.904 -6.415 3.973 1.00 98.25 133 PRO A O 1
ATOM 1018 N N . TRP A 1 134 ? 0.272 -4.704 4.824 1.00 98.31 134 TRP A N 1
ATOM 1019 C CA . TRP A 1 134 ? -0.373 -4.763 6.133 1.00 98.31 134 TRP A CA 1
ATOM 1020 C C . TRP A 1 134 ? -1.805 -4.255 6.033 1.00 98.31 134 TRP A C 1
ATOM 1022 O O . TRP A 1 134 ? -2.721 -4.895 6.546 1.00 98.31 134 TRP A O 1
ATOM 1032 N N . LEU A 1 135 ? -2.011 -3.133 5.336 1.00 97.94 135 LEU A N 1
ATOM 1033 C CA . LEU A 1 135 ? -3.349 -2.581 5.158 1.00 97.94 135 LEU A CA 1
ATOM 1034 C C . LEU A 1 135 ? -4.198 -3.447 4.212 1.00 97.94 135 LEU A C 1
ATOM 1036 O O . LEU A 1 135 ? -5.372 -3.656 4.499 1.00 97.94 135 LEU A O 1
ATOM 1040 N N . GLN A 1 136 ? -3.612 -4.022 3.151 1.00 98.12 136 GLN A N 1
ATOM 1041 C CA . GLN A 1 136 ? -4.280 -5.014 2.287 1.00 98.12 136 GLN A CA 1
ATOM 1042 C C . GLN A 1 136 ? -4.813 -6.216 3.083 1.00 98.12 136 GLN A C 1
ATOM 1044 O O . GLN A 1 136 ? -5.905 -6.706 2.813 1.00 98.12 136 GLN A O 1
ATOM 1049 N N . ALA A 1 137 ? -4.062 -6.681 4.087 1.00 98.19 137 ALA A N 1
ATOM 1050 C CA . ALA A 1 137 ? -4.454 -7.832 4.898 1.00 98.19 137 ALA A CA 1
ATOM 1051 C C . ALA A 1 137 ? -5.676 -7.571 5.795 1.00 98.19 137 ALA A C 1
ATOM 1053 O O . ALA A 1 137 ? -6.349 -8.517 6.195 1.00 98.19 137 ALA A O 1
ATOM 1054 N N . VAL A 1 138 ? -5.965 -6.308 6.123 1.00 98.31 138 VAL A N 1
ATOM 1055 C CA . VAL A 1 138 ? -7.027 -5.946 7.078 1.00 98.31 138 VAL A CA 1
ATOM 1056 C C . VAL A 1 138 ? -8.169 -5.153 6.451 1.00 98.31 138 VAL A C 1
ATOM 1058 O O . VAL A 1 138 ? -9.226 -5.019 7.058 1.00 98.31 138 VAL A O 1
ATOM 1061 N N . MET A 1 139 ? -7.990 -4.590 5.257 1.00 97.62 139 MET A N 1
ATOM 1062 C CA . MET A 1 139 ? -9.016 -3.749 4.653 1.00 97.62 139 MET A CA 1
ATOM 1063 C C . MET A 1 139 ? -10.203 -4.597 4.174 1.00 97.62 139 MET A C 1
ATOM 1065 O O . MET A 1 139 ? -10.006 -5.498 3.359 1.00 97.62 139 MET A O 1
ATOM 1069 N N . PRO A 1 140 ? -11.441 -4.311 4.614 1.00 96.31 140 PRO A N 1
ATOM 1070 C CA . PRO A 1 140 ? -12.611 -5.024 4.121 1.00 96.31 140 PRO A CA 1
ATOM 1071 C C . PRO A 1 140 ? -12.797 -4.873 2.612 1.00 96.31 140 PRO A C 1
ATOM 1073 O O . PRO A 1 140 ? -12.548 -3.801 2.055 1.00 96.31 140 PRO A O 1
ATOM 1076 N N . GLU A 1 141 ? -13.295 -5.943 1.988 1.00 93.62 141 GLU A N 1
ATOM 1077 C CA . GLU A 1 141 ? -13.682 -5.972 0.568 1.00 93.62 141 GLU A CA 1
ATOM 1078 C C . GLU A 1 141 ? -12.531 -5.602 -0.376 1.00 93.62 141 GLU A C 1
ATOM 1080 O O . GLU A 1 141 ? -12.752 -5.056 -1.455 1.00 93.62 141 GLU A O 1
ATOM 1085 N N . ASP A 1 142 ? -11.294 -5.878 0.048 1.00 94.50 142 ASP A N 1
ATOM 1086 C CA . ASP A 1 142 ? -10.078 -5.574 -0.701 1.00 94.50 142 ASP A CA 1
ATOM 1087 C C . ASP A 1 142 ? -9.975 -4.088 -1.100 1.00 94.50 142 ASP A C 1
ATOM 1089 O O . ASP A 1 142 ? -9.377 -3.746 -2.121 1.00 94.50 142 ASP A O 1
ATOM 1093 N N . ALA A 1 143 ? -10.526 -3.165 -0.295 1.00 95.69 143 ALA A N 1
ATOM 1094 C CA . ALA A 1 143 ? -10.542 -1.737 -0.638 1.00 95.69 143 ALA A CA 1
ATOM 1095 C C . ALA A 1 143 ? -9.141 -1.084 -0.677 1.00 95.69 143 ALA A C 1
ATOM 1097 O O . ALA A 1 143 ? -8.996 0.025 -1.188 1.00 95.69 143 ALA A O 1
ATOM 1098 N N . ALA A 1 144 ? -8.108 -1.769 -0.172 1.00 96.38 144 ALA A N 1
ATOM 1099 C CA . ALA A 1 144 ? -6.694 -1.400 -0.317 1.00 96.38 144 ALA A CA 1
ATOM 1100 C C . ALA A 1 144 ? -5.940 -2.298 -1.326 1.00 96.38 144 ALA A C 1
ATOM 1102 O O . ALA A 1 144 ? -4.716 -2.232 -1.422 1.00 96.38 144 ALA A O 1
ATOM 1103 N N . GLY A 1 145 ? -6.664 -3.134 -2.077 1.00 95.75 145 GLY A N 1
ATOM 1104 C CA . GLY A 1 145 ? -6.157 -4.254 -2.867 1.00 95.75 145 GLY A CA 1
ATOM 1105 C C . GLY A 1 145 ? -6.272 -5.588 -2.126 1.00 95.75 145 GLY A C 1
ATOM 1106 O O . GLY A 1 145 ? -6.347 -5.623 -0.900 1.00 95.75 145 GLY A O 1
ATOM 1107 N N . ALA A 1 146 ? -6.259 -6.688 -2.883 1.00 95.31 146 ALA A N 1
ATOM 1108 C CA . ALA A 1 146 ? -6.383 -8.032 -2.327 1.00 95.31 146 ALA A CA 1
ATOM 1109 C C . ALA A 1 146 ? -5.173 -8.410 -1.460 1.00 95.31 146 ALA A C 1
ATOM 1111 O O . ALA A 1 146 ? -4.021 -8.157 -1.828 1.00 95.31 146 ALA A O 1
ATOM 1112 N N . ALA A 1 147 ? -5.434 -9.058 -0.325 1.00 94.44 147 ALA A N 1
ATOM 1113 C CA . ALA A 1 147 ? -4.388 -9.570 0.551 1.00 94.44 147 ALA A CA 1
ATOM 1114 C C . ALA A 1 147 ? -3.451 -10.540 -0.194 1.00 94.44 147 ALA A C 1
ATOM 1116 O O . ALA A 1 147 ? -3.883 -11.328 -1.036 1.00 94.44 147 ALA A O 1
ATOM 1117 N N . HIS A 1 148 ? -2.156 -10.491 0.136 1.00 90.56 148 HIS A N 1
ATOM 1118 C CA . HIS A 1 148 ? -1.098 -11.323 -0.461 1.00 90.56 148 HIS A CA 1
ATOM 1119 C C . HIS A 1 148 ? -0.930 -11.196 -1.985 1.00 90.56 148 HIS A C 1
ATOM 1121 O O . HIS A 1 148 ? -0.241 -12.015 -2.594 1.00 90.56 148 HIS A O 1
ATOM 1127 N N . GLN A 1 149 ? -1.526 -10.178 -2.610 1.00 92.69 149 GLN A N 1
ATOM 1128 C CA . GLN A 1 149 ? -1.342 -9.894 -4.027 1.00 92.69 149 GLN A CA 1
ATOM 1129 C C . GLN A 1 149 ? -0.632 -8.551 -4.204 1.00 92.69 149 GLN A C 1
ATOM 1131 O O . GLN A 1 149 ? -1.029 -7.560 -3.580 1.00 92.69 149 GLN A O 1
ATOM 1136 N N . PRO A 1 150 ? 0.407 -8.484 -5.053 1.00 92.12 150 PRO A N 1
ATOM 1137 C CA . PRO A 1 150 ? 1.033 -7.214 -5.369 1.00 92.12 150 PRO A CA 1
ATOM 1138 C C . PRO A 1 150 ? 0.042 -6.324 -6.123 1.00 92.12 150 PRO A C 1
ATOM 1140 O O . PRO A 1 150 ? -0.689 -6.780 -7.006 1.00 92.12 150 PRO A O 1
ATOM 1143 N N . LEU A 1 151 ? 0.046 -5.033 -5.800 1.00 95.50 151 LEU A N 1
ATOM 1144 C CA . LEU A 1 151 ? -0.606 -4.030 -6.634 1.00 95.50 151 LEU A CA 1
ATOM 1145 C C . LEU A 1 151 ? 0.132 -3.907 -7.975 1.00 95.50 151 LEU A C 1
ATOM 1147 O O . LEU A 1 151 ? 1.302 -4.274 -8.103 1.00 95.50 151 LEU A O 1
ATOM 1151 N N . VAL A 1 152 ? -0.535 -3.332 -8.980 1.00 95.50 152 VAL A N 1
ATOM 1152 C CA . VAL A 1 152 ? 0.154 -2.897 -10.202 1.00 95.50 152 VAL A CA 1
ATOM 1153 C C . VAL A 1 152 ? 1.264 -1.930 -9.800 1.00 95.50 152 VAL A C 1
ATOM 1155 O O . VAL A 1 152 ? 0.983 -0.924 -9.147 1.00 95.50 152 VAL A O 1
ATOM 1158 N N . LEU A 1 153 ? 2.509 -2.232 -10.181 1.00 95.94 153 LEU A N 1
ATOM 1159 C CA . LEU A 1 153 ? 3.664 -1.396 -9.862 1.00 95.94 153 LEU A CA 1
ATOM 1160 C C . LEU A 1 153 ? 3.557 -0.052 -10.593 1.00 95.94 153 LEU A C 1
ATOM 1162 O O . LEU A 1 153 ? 3.784 0.040 -11.799 1.00 95.94 153 LEU A O 1
ATOM 1166 N N . LEU A 1 154 ? 3.246 0.993 -9.836 1.00 97.19 154 LEU A N 1
ATOM 1167 C CA . LEU A 1 154 ? 3.267 2.382 -10.255 1.00 97.19 154 LEU A CA 1
ATOM 1168 C C . LEU A 1 154 ? 4.609 2.975 -9.841 1.00 97.19 154 LEU A C 1
ATOM 1170 O O . LEU A 1 154 ? 4.961 2.976 -8.657 1.00 97.19 154 LEU A O 1
ATOM 1174 N N . LYS A 1 155 ? 5.356 3.487 -10.816 1.00 96.12 155 LYS A N 1
ATOM 1175 C CA . LYS A 1 155 ? 6.652 4.115 -10.576 1.00 96.12 155 LYS A CA 1
ATOM 1176 C C . LYS A 1 155 ? 6.918 5.266 -11.533 1.00 96.12 155 LYS A C 1
ATOM 1178 O O . LYS A 1 155 ? 6.447 5.261 -12.667 1.00 96.12 155 LYS A O 1
ATOM 1183 N N . ILE A 1 156 ? 7.731 6.211 -11.078 1.00 95.50 156 ILE A N 1
ATOM 1184 C CA . ILE A 1 156 ? 8.399 7.202 -11.918 1.00 95.50 156 ILE A CA 1
ATOM 1185 C C . ILE A 1 156 ? 9.826 6.713 -12.158 1.00 95.50 156 ILE A C 1
ATOM 1187 O O . ILE A 1 156 ? 10.527 6.326 -11.220 1.00 95.50 156 ILE A O 1
ATOM 1191 N N . LEU A 1 157 ? 10.260 6.740 -13.415 1.00 93.31 157 LEU A N 1
ATOM 1192 C CA . LEU A 1 157 ? 11.672 6.619 -13.757 1.00 93.31 157 LEU A CA 1
ATOM 1193 C C . LEU A 1 157 ? 12.293 8.010 -13.666 1.00 93.31 157 LEU A C 1
ATOM 1195 O O . LEU A 1 157 ? 11.827 8.934 -14.329 1.00 93.31 157 LEU A O 1
ATOM 1199 N N . ASN A 1 158 ? 13.312 8.155 -12.825 1.00 91.19 158 ASN A N 1
ATOM 1200 C CA . ASN A 1 158 ? 13.998 9.416 -12.576 1.00 91.19 158 ASN A CA 1
ATOM 1201 C C . ASN A 1 158 ? 15.466 9.289 -13.015 1.00 91.19 158 ASN A C 1
ATOM 1203 O O . ASN A 1 158 ? 16.346 9.095 -12.165 1.00 91.19 158 ASN A O 1
ATOM 1207 N N . PRO A 1 159 ? 15.732 9.284 -14.336 1.00 89.69 159 PRO A N 1
ATOM 1208 C CA . PRO A 1 159 ? 17.087 9.193 -14.849 1.00 89.69 159 PRO A CA 1
ATOM 1209 C C . PRO A 1 159 ? 17.909 10.417 -14.451 1.00 89.69 159 PRO A C 1
ATOM 1211 O O . PRO A 1 159 ? 17.395 11.524 -14.295 1.00 89.69 159 PRO A O 1
ATOM 1214 N N . ALA A 1 160 ? 19.208 10.203 -14.290 1.00 88.19 160 ALA A N 1
ATOM 1215 C CA . ALA A 1 160 ? 20.165 11.271 -14.094 1.00 88.19 160 ALA A CA 1
ATOM 1216 C C . ALA A 1 160 ? 20.240 12.144 -15.357 1.00 88.19 160 ALA A C 1
ATOM 1218 O O . ALA A 1 160 ? 20.072 11.664 -16.475 1.00 88.19 160 ALA A O 1
ATOM 1219 N N . THR A 1 161 ? 20.516 13.434 -15.193 1.00 83.38 161 THR A N 1
ATOM 1220 C CA . THR A 1 161 ? 20.542 14.388 -16.313 1.00 83.38 161 THR A CA 1
ATOM 1221 C C . THR A 1 161 ? 21.811 14.297 -17.161 1.00 83.38 161 THR A C 1
ATOM 1223 O O . THR A 1 161 ? 21.892 14.912 -18.222 1.00 83.38 161 THR A O 1
ATOM 1226 N N . GLN A 1 162 ? 22.828 13.559 -16.706 1.00 83.38 162 GLN A N 1
ATOM 1227 C CA . GLN A 1 162 ? 24.086 13.421 -17.432 1.00 83.38 162 GLN A CA 1
ATOM 1228 C C . GLN A 1 162 ? 23.930 12.444 -18.611 1.00 83.38 162 GLN A C 1
ATOM 1230 O O . GLN A 1 162 ? 23.525 11.300 -18.383 1.00 83.38 162 GLN A O 1
ATOM 1235 N N . PRO A 1 163 ? 24.312 12.838 -19.844 1.00 78.50 163 PRO A N 1
ATOM 1236 C CA . PRO A 1 163 ? 24.309 11.943 -21.002 1.00 78.50 163 PRO A CA 1
ATOM 1237 C C . PRO A 1 163 ? 25.091 10.654 -20.736 1.00 78.50 163 PRO A C 1
ATOM 1239 O O . PRO A 1 163 ? 26.090 10.686 -20.014 1.00 78.50 163 PRO A O 1
ATOM 1242 N N . VAL A 1 164 ? 24.668 9.538 -21.341 1.00 82.31 164 VAL A N 1
ATOM 1243 C CA . VAL A 1 164 ? 25.202 8.176 -21.129 1.00 82.31 164 VAL A CA 1
ATOM 1244 C C . VAL A 1 164 ? 24.897 7.610 -19.742 1.00 82.31 164 VAL A C 1
ATOM 1246 O O . VAL A 1 164 ? 24.417 6.488 -19.635 1.00 82.31 164 VAL A O 1
ATOM 1249 N N . THR A 1 165 ? 25.127 8.369 -18.671 1.00 85.44 165 THR A N 1
ATOM 1250 C CA . THR A 1 165 ? 24.810 7.927 -17.307 1.00 85.44 165 THR A CA 1
ATOM 1251 C C . THR A 1 165 ? 23.307 7.764 -17.116 1.00 85.44 165 THR A C 1
ATOM 1253 O O . THR A 1 165 ? 22.878 6.757 -16.572 1.00 85.44 165 THR A O 1
ATOM 1256 N N . GLY A 1 166 ? 22.507 8.735 -17.560 1.00 85.19 166 GLY A N 1
ATOM 1257 C CA . GLY A 1 166 ? 21.046 8.706 -17.462 1.00 85.19 166 GLY A CA 1
ATOM 1258 C C . GLY A 1 166 ? 20.355 7.776 -18.456 1.00 85.19 166 GLY A C 1
ATOM 1259 O O . GLY A 1 166 ? 19.143 7.587 -18.356 1.00 85.19 166 GLY A O 1
ATOM 1260 N N . ASP A 1 167 ? 21.094 7.201 -19.409 1.00 86.75 167 ASP A N 1
ATOM 1261 C CA . ASP A 1 167 ? 20.528 6.276 -20.383 1.00 86.75 167 ASP A CA 1
ATOM 1262 C C . ASP A 1 167 ? 20.219 4.937 -19.700 1.00 86.75 167 ASP A C 1
ATOM 1264 O O . ASP A 1 167 ? 21.081 4.277 -19.113 1.00 86.75 167 ASP A O 1
ATOM 1268 N N . LEU A 1 168 ? 18.959 4.517 -19.787 1.00 87.88 168 LEU A N 1
ATOM 1269 C CA . LEU A 1 168 ? 18.553 3.197 -19.326 1.00 87.88 168 LEU A CA 1
ATOM 1270 C C . LEU A 1 168 ? 19.072 2.131 -20.300 1.00 87.88 168 LEU A C 1
ATOM 1272 O O . LEU A 1 168 ? 19.112 2.332 -21.514 1.00 87.88 168 LEU A O 1
ATOM 1276 N N . TYR A 1 169 ? 19.448 0.974 -19.758 1.00 84.56 169 TYR A N 1
ATOM 1277 C CA . TYR A 1 169 ? 19.869 -0.171 -20.559 1.00 84.56 169 TYR A CA 1
ATOM 1278 C C . TYR A 1 169 ? 18.669 -0.839 -21.242 1.00 84.56 169 TYR A C 1
ATOM 1280 O O . TYR A 1 169 ? 17.524 -0.703 -20.808 1.00 84.56 169 TYR A O 1
ATOM 1288 N N . PHE A 1 170 ? 18.936 -1.583 -22.315 1.00 84.69 170 PHE A N 1
ATOM 1289 C CA . PHE A 1 170 ? 17.907 -2.379 -22.973 1.00 84.69 170 PHE A CA 1
ATOM 1290 C C . PHE A 1 170 ? 17.415 -3.491 -22.045 1.00 84.69 170 PHE A C 1
ATOM 1292 O O . PHE A 1 170 ? 18.194 -4.327 -21.587 1.00 84.69 170 PHE A O 1
ATOM 1299 N N . GLU A 1 171 ? 16.107 -3.518 -21.810 1.00 83.94 171 GLU A N 1
ATOM 1300 C CA . GLU A 1 171 ? 15.427 -4.597 -21.104 1.00 83.94 171 GLU A CA 1
ATOM 1301 C C . GLU A 1 171 ? 14.441 -5.294 -22.040 1.00 83.94 171 GLU A C 1
ATOM 1303 O O . GLU A 1 171 ? 13.740 -4.658 -22.829 1.00 83.94 171 GLU A O 1
ATOM 1308 N N . LEU A 1 172 ? 14.375 -6.619 -21.925 1.00 85.06 172 LEU A N 1
ATOM 1309 C CA . LEU A 1 172 ? 13.323 -7.433 -22.516 1.00 85.06 172 LEU A CA 1
ATOM 1310 C C . LEU A 1 172 ? 12.541 -8.099 -21.386 1.00 85.06 172 LEU A C 1
ATOM 1312 O O . LEU A 1 172 ? 13.113 -8.645 -20.440 1.00 85.06 172 LEU A O 1
ATOM 1316 N N . HIS A 1 173 ? 11.220 -8.072 -21.502 1.00 87.06 173 HIS A N 1
ATOM 1317 C CA . HIS A 1 173 ? 10.314 -8.725 -20.574 1.00 87.06 173 HIS A CA 1
ATOM 1318 C C . HIS A 1 173 ? 9.458 -9.743 -21.326 1.00 87.06 173 HIS A C 1
ATOM 1320 O O . HIS A 1 173 ? 8.702 -9.378 -22.220 1.00 87.06 173 HIS A O 1
ATOM 1326 N N . GLU A 1 174 ? 9.551 -11.020 -20.953 1.00 88.81 174 GLU A N 1
ATOM 1327 C CA . GLU A 1 174 ? 8.747 -12.081 -21.582 1.00 88.81 174 GLU A CA 1
ATOM 1328 C C . GLU A 1 174 ? 7.307 -12.106 -21.052 1.00 88.81 174 GLU A C 1
ATOM 1330 O O . GLU A 1 174 ? 6.357 -12.356 -21.791 1.00 88.81 174 GLU A O 1
ATOM 1335 N N . THR A 1 175 ? 7.135 -11.837 -19.757 1.00 90.38 175 THR A N 1
ATOM 1336 C CA . THR A 1 175 ? 5.852 -11.990 -19.049 1.00 90.38 175 THR A CA 1
ATOM 1337 C C . THR A 1 175 ? 5.320 -10.687 -18.462 1.00 90.38 175 THR A C 1
ATOM 1339 O O . THR A 1 175 ? 4.122 -10.562 -18.204 1.00 90.38 175 THR A O 1
ATOM 1342 N N . LYS A 1 176 ? 6.193 -9.697 -18.264 1.00 90.94 176 LYS A N 1
ATOM 1343 C CA . LYS A 1 176 ? 5.859 -8.415 -17.648 1.00 90.94 176 LYS A CA 1
ATOM 1344 C C . LYS A 1 176 ? 5.438 -7.414 -18.720 1.00 90.94 176 LYS A C 1
ATOM 1346 O O . LYS A 1 176 ? 6.172 -7.146 -19.665 1.00 90.94 176 LYS A O 1
ATOM 1351 N N . ARG A 1 177 ? 4.233 -6.869 -18.560 1.00 92.25 177 ARG A N 1
ATOM 1352 C CA . ARG A 1 177 ? 3.668 -5.834 -19.430 1.00 92.25 177 ARG A CA 1
ATOM 1353 C C . ARG A 1 177 ? 3.757 -4.496 -18.719 1.00 92.25 177 ARG A C 1
ATOM 1355 O O . ARG A 1 177 ? 3.391 -4.404 -17.551 1.00 92.25 177 ARG A O 1
ATOM 1362 N N . GLU A 1 178 ? 4.212 -3.478 -19.432 1.00 93.56 178 GLU A N 1
ATOM 1363 C CA . GLU A 1 178 ? 4.384 -2.130 -18.899 1.00 93.56 178 GLU A CA 1
ATOM 1364 C C . GLU A 1 178 ? 3.749 -1.105 -19.835 1.00 93.56 178 GLU A C 1
ATOM 1366 O O . GLU A 1 178 ? 3.626 -1.326 -21.041 1.00 93.56 178 GLU A O 1
ATOM 1371 N N . VAL A 1 179 ? 3.339 0.021 -19.258 1.00 93.19 179 VAL A N 1
ATOM 1372 C CA . VAL A 1 179 ? 2.856 1.191 -19.988 1.00 93.19 179 VAL A CA 1
ATOM 1373 C C . VAL A 1 179 ? 3.654 2.386 -19.497 1.00 93.19 179 VAL A C 1
ATOM 1375 O O . VAL A 1 179 ? 3.740 2.625 -18.294 1.00 93.19 179 VAL A O 1
ATOM 1378 N N . TYR A 1 180 ? 4.219 3.137 -20.438 1.00 91.81 180 TYR A N 1
ATOM 1379 C CA . TYR A 1 180 ? 4.965 4.354 -20.150 1.00 91.81 180 TYR A CA 1
ATOM 1380 C C . TYR A 1 180 ? 4.118 5.573 -20.486 1.00 91.81 180 TYR A C 1
ATOM 1382 O O . TYR A 1 180 ? 3.563 5.677 -21.580 1.00 91.81 180 TYR A O 1
ATOM 1390 N N . VAL A 1 181 ? 4.057 6.512 -19.547 1.00 92.56 181 VAL A N 1
ATOM 1391 C CA . VAL A 1 181 ? 3.468 7.836 -19.749 1.00 92.56 181 VAL A CA 1
ATOM 1392 C C . VAL A 1 181 ? 4.573 8.855 -19.521 1.00 92.56 181 VAL A C 1
ATOM 1394 O O . VAL A 1 181 ? 5.109 8.957 -18.419 1.00 92.56 181 VAL A O 1
ATOM 1397 N N . VAL A 1 182 ? 4.932 9.595 -20.568 1.00 89.69 182 VAL A N 1
ATOM 1398 C CA . VAL A 1 182 ? 5.918 10.674 -20.465 1.00 89.69 182 VAL A CA 1
ATOM 1399 C C . VAL A 1 182 ? 5.229 11.886 -19.848 1.00 89.69 182 VAL A C 1
ATOM 1401 O O . VAL A 1 182 ? 4.324 12.460 -20.449 1.00 89.69 182 VAL A O 1
ATOM 1404 N N . THR A 1 183 ? 5.633 12.255 -18.634 1.00 85.12 183 THR A N 1
ATOM 1405 C CA . THR A 1 183 ? 5.055 13.393 -17.902 1.00 85.12 183 THR A CA 1
ATOM 1406 C C . THR A 1 183 ? 5.793 14.701 -18.173 1.00 85.12 183 THR A C 1
ATOM 1408 O O . THR A 1 183 ? 5.172 15.760 -18.163 1.00 85.12 183 THR A O 1
ATOM 1411 N N . GLN A 1 184 ? 7.103 14.635 -18.424 1.00 83.88 184 GLN A N 1
ATOM 1412 C CA . GLN A 1 184 ? 7.957 15.789 -18.695 1.00 83.88 184 GLN A CA 1
ATOM 1413 C C . GLN A 1 184 ? 9.215 15.386 -19.474 1.00 83.88 184 GLN A C 1
ATOM 1415 O O . GLN A 1 184 ? 9.671 14.247 -19.384 1.00 83.88 184 GLN A O 1
ATOM 1420 N N . VAL A 1 185 ? 9.794 16.354 -20.184 1.00 82.69 185 VAL A N 1
ATOM 1421 C CA . VAL A 1 185 ? 11.166 16.309 -20.704 1.00 82.69 185 VAL A CA 1
ATOM 1422 C C . VAL A 1 185 ? 11.905 17.473 -20.050 1.00 82.69 185 VAL A C 1
ATOM 1424 O O . VAL A 1 185 ? 11.477 18.621 -20.180 1.00 82.69 185 VAL A O 1
ATOM 1427 N N . ASP A 1 186 ? 12.957 17.183 -19.285 1.00 77.19 186 ASP A N 1
ATOM 1428 C CA . ASP A 1 186 ? 13.695 18.206 -18.541 1.00 77.19 186 ASP A CA 1
ATOM 1429 C C . ASP A 1 186 ? 14.505 19.084 -19.504 1.00 77.19 186 ASP A C 1
ATOM 1431 O O . ASP A 1 186 ? 15.526 18.660 -20.036 1.00 77.19 186 ASP A O 1
ATOM 1435 N N . ALA A 1 187 ? 14.078 20.331 -19.703 1.00 82.69 187 ALA A N 1
ATOM 1436 C CA . ALA A 1 187 ? 14.744 21.267 -20.607 1.00 82.69 187 ALA A CA 1
ATOM 1437 C C . ALA A 1 187 ? 16.177 21.640 -20.176 1.00 82.69 187 ALA A C 1
ATOM 1439 O O . ALA A 1 187 ? 16.953 22.135 -20.991 1.00 82.69 187 ALA A O 1
ATOM 1440 N N . SER A 1 188 ? 16.547 21.428 -18.908 1.00 76.81 188 SER A N 1
ATOM 1441 C CA . SER A 1 188 ? 17.919 21.656 -18.441 1.00 76.81 188 SER A CA 1
ATOM 1442 C C . SER A 1 188 ? 18.879 20.549 -18.885 1.00 76.81 188 SER A C 1
ATOM 1444 O O . SER A 1 188 ? 20.060 20.811 -19.110 1.00 76.81 188 SER A O 1
ATOM 1446 N N . ALA A 1 189 ? 18.360 19.334 -19.053 1.00 72.75 189 ALA A N 1
ATOM 1447 C CA . ALA A 1 189 ? 19.105 18.157 -19.479 1.00 72.75 189 ALA A CA 1
ATOM 1448 C C . ALA A 1 189 ? 18.968 17.886 -20.988 1.00 72.75 189 ALA A C 1
ATOM 1450 O O . ALA A 1 189 ? 19.918 17.430 -21.622 1.00 72.75 189 ALA A O 1
ATOM 1451 N N . TRP A 1 190 ? 17.831 18.267 -21.578 1.00 76.38 190 TRP A N 1
ATOM 1452 C CA . TRP A 1 190 ? 17.540 18.234 -23.013 1.00 76.38 190 TRP A CA 1
ATOM 1453 C C . TRP A 1 190 ? 17.175 19.645 -23.505 1.00 76.38 190 TRP A C 1
ATOM 1455 O O . TRP A 1 190 ? 15.991 19.975 -23.608 1.00 76.38 190 TRP A O 1
ATOM 1465 N N . PRO A 1 191 ? 18.166 20.510 -23.809 1.00 78.31 191 PRO A N 1
ATOM 1466 C CA . PRO A 1 191 ? 17.919 21.902 -24.209 1.00 78.31 191 PRO A CA 1
ATOM 1467 C C . PRO A 1 191 ? 17.139 22.064 -25.519 1.00 78.31 191 PRO A C 1
ATOM 1469 O O . PRO A 1 191 ? 16.555 23.118 -25.763 1.00 78.31 191 PRO A O 1
ATOM 1472 N N . ASP A 1 192 ? 17.128 21.034 -26.366 1.00 83.69 192 ASP A N 1
ATOM 1473 C CA . ASP A 1 192 ? 16.317 20.964 -27.585 1.00 83.69 192 ASP A CA 1
ATOM 1474 C C . ASP A 1 192 ? 14.875 20.485 -27.324 1.00 83.69 192 ASP A C 1
ATOM 1476 O O . ASP A 1 192 ? 14.068 20.410 -28.252 1.00 83.69 192 ASP A O 1
ATOM 1480 N N . GLY A 1 193 ? 14.547 20.154 -26.070 1.00 80.00 193 GLY A N 1
ATOM 1481 C CA . GLY A 1 193 ? 13.251 19.635 -25.646 1.00 80.00 193 GLY A CA 1
ATOM 1482 C C . GLY A 1 193 ? 12.934 18.231 -26.163 1.00 80.00 193 GLY A C 1
ATOM 1483 O O . GLY A 1 193 ? 11.774 17.822 -26.100 1.00 80.00 193 GLY A O 1
ATOM 1484 N N . THR A 1 194 ? 13.918 17.492 -26.686 1.00 82.19 194 THR A N 1
ATOM 1485 C CA . THR A 1 194 ? 13.690 16.204 -27.352 1.00 82.19 194 THR A CA 1
ATOM 1486 C C . THR A 1 194 ? 14.212 15.039 -26.513 1.00 82.19 194 THR A C 1
ATOM 1488 O O . THR A 1 194 ? 15.411 14.801 -26.416 1.00 82.19 194 THR A O 1
ATOM 1491 N N . GLY A 1 195 ? 13.289 14.262 -25.941 1.00 79.88 195 GLY A N 1
ATOM 1492 C CA . GLY A 1 195 ? 13.579 12.950 -25.357 1.00 79.88 195 GLY A CA 1
ATOM 1493 C C . GLY A 1 195 ? 13.297 11.815 -26.346 1.00 79.88 195 GLY A C 1
ATOM 1494 O O . GLY A 1 195 ? 12.486 11.966 -27.260 1.00 79.88 195 GLY A O 1
ATOM 1495 N N . TYR A 1 196 ? 13.930 10.658 -26.152 1.00 81.50 196 TYR A N 1
ATOM 1496 C CA . TYR A 1 196 ? 13.675 9.457 -26.951 1.00 81.50 196 TYR A CA 1
ATOM 1497 C C . TYR A 1 196 ? 13.397 8.235 -26.074 1.00 81.50 196 TYR A C 1
ATOM 1499 O O . TYR A 1 196 ? 13.962 8.073 -24.997 1.00 81.50 196 TYR A O 1
ATOM 1507 N N . ILE A 1 197 ? 12.552 7.339 -26.583 1.00 86.38 197 ILE A N 1
ATOM 1508 C CA . ILE A 1 197 ? 12.392 5.972 -26.083 1.00 86.38 197 ILE A CA 1
ATOM 1509 C C . ILE A 1 197 ? 12.750 5.048 -27.240 1.00 86.38 197 ILE A C 1
ATOM 1511 O O . ILE A 1 197 ? 12.226 5.200 -28.344 1.00 86.38 197 ILE A O 1
ATOM 1515 N N . ARG A 1 198 ? 13.653 4.096 -27.000 1.00 86.25 198 ARG A N 1
ATOM 1516 C CA . ARG A 1 198 ? 13.976 3.051 -27.975 1.00 86.25 198 ARG A CA 1
ATOM 1517 C C . ARG A 1 198 ? 13.066 1.859 -27.717 1.00 86.25 198 ARG A C 1
ATOM 1519 O O . ARG A 1 198 ? 13.035 1.349 -26.601 1.00 86.25 198 ARG A O 1
ATOM 1526 N N . TYR A 1 199 ? 12.318 1.438 -28.733 1.00 86.69 199 TYR A N 1
ATOM 1527 C CA . TYR A 1 199 ? 11.373 0.334 -28.613 1.00 86.69 199 TYR A CA 1
ATOM 1528 C C . TYR A 1 199 ? 11.480 -0.609 -29.807 1.00 86.69 199 TYR A C 1
ATOM 1530 O O . TYR A 1 199 ? 11.262 -0.203 -30.948 1.00 86.69 199 TYR A O 1
ATOM 1538 N N . GLY A 1 200 ? 11.789 -1.872 -29.519 1.00 86.94 200 GLY A N 1
ATOM 1539 C CA . GLY A 1 200 ? 12.038 -2.885 -30.538 1.00 86.94 200 GLY A CA 1
ATOM 1540 C C . GLY A 1 200 ? 13.357 -2.684 -31.286 1.00 86.94 200 GLY A C 1
ATOM 1541 O O . GLY A 1 200 ? 14.143 -1.781 -30.996 1.00 86.94 200 GLY A O 1
ATOM 1542 N N . PHE A 1 201 ? 13.585 -3.565 -32.254 1.00 87.25 201 PHE A N 1
ATOM 1543 C CA . PHE A 1 201 ? 14.725 -3.512 -33.162 1.00 87.25 201 PHE A CA 1
ATOM 1544 C C . PHE A 1 201 ? 14.235 -3.284 -34.587 1.00 87.25 201 PHE A C 1
ATOM 1546 O O . PHE A 1 201 ? 13.131 -3.702 -34.941 1.00 87.25 201 PHE A O 1
ATOM 1553 N N . ASP A 1 202 ? 15.069 -2.637 -35.397 1.00 88.00 202 ASP A N 1
ATOM 1554 C CA . ASP A 1 202 ? 14.821 -2.477 -36.826 1.00 88.00 202 ASP A CA 1
ATOM 1555 C C . ASP A 1 202 ? 14.782 -3.862 -37.510 1.00 88.00 202 ASP A C 1
ATOM 1557 O O . ASP A 1 202 ? 15.789 -4.581 -37.471 1.00 88.00 202 ASP A O 1
ATOM 1561 N N . PRO A 1 203 ? 13.654 -4.259 -38.133 1.00 89.44 203 PRO A N 1
ATOM 1562 C CA . PRO A 1 203 ? 13.527 -5.558 -38.782 1.00 89.44 203 PRO A CA 1
ATOM 1563 C C . PRO A 1 203 ? 14.565 -5.813 -39.878 1.00 89.44 203 PRO A C 1
ATOM 1565 O O . PRO A 1 203 ? 14.968 -6.962 -40.059 1.00 89.44 203 PRO A O 1
ATOM 1568 N N . GLU A 1 204 ? 15.014 -4.780 -40.598 1.00 91.00 204 GLU A N 1
ATOM 1569 C CA . GLU A 1 204 ? 16.010 -4.941 -41.665 1.00 91.00 204 GLU A CA 1
ATOM 1570 C C . GLU A 1 204 ? 17.376 -5.318 -41.085 1.00 91.00 204 GLU A C 1
ATOM 1572 O O . GLU A 1 204 ? 18.039 -6.226 -41.586 1.00 91.00 204 GLU A O 1
ATOM 1577 N N . GLN A 1 205 ? 17.752 -4.695 -39.967 1.00 87.12 205 GLN A N 1
ATOM 1578 C CA . GLN A 1 205 ? 19.002 -4.987 -39.264 1.00 87.12 205 GLN A CA 1
ATOM 1579 C C . GLN A 1 205 ? 18.985 -6.374 -38.618 1.00 87.12 205 GLN A C 1
ATOM 1581 O O . GLN A 1 205 ? 19.996 -7.075 -38.621 1.00 87.12 205 GLN A O 1
ATOM 1586 N N . VAL A 1 206 ? 17.828 -6.801 -38.103 1.00 88.69 206 VAL A N 1
ATOM 1587 C CA . VAL A 1 206 ? 17.652 -8.164 -37.582 1.00 88.69 206 VAL A CA 1
ATOM 1588 C C . VAL A 1 206 ? 17.753 -9.195 -38.712 1.00 88.69 206 VAL A C 1
ATOM 1590 O O . VAL A 1 206 ? 18.401 -10.223 -38.537 1.00 88.69 206 VAL A O 1
ATOM 1593 N N . ALA A 1 207 ? 17.153 -8.928 -39.876 1.00 90.25 207 ALA A N 1
ATOM 1594 C CA . ALA A 1 207 ? 17.179 -9.837 -41.024 1.00 90.25 207 ALA A CA 1
ATOM 1595 C C . ALA A 1 207 ? 18.555 -9.929 -41.705 1.00 90.25 207 ALA A C 1
ATOM 1597 O O . ALA A 1 207 ? 18.870 -10.953 -42.310 1.00 90.25 207 ALA A O 1
ATOM 1598 N N . ALA A 1 208 ? 19.363 -8.870 -41.622 1.00 89.81 208 ALA A N 1
ATOM 1599 C CA . ALA A 1 208 ? 20.714 -8.838 -42.173 1.00 89.81 208 ALA A CA 1
ATOM 1600 C C . ALA A 1 208 ? 21.738 -9.614 -41.324 1.00 89.81 208 ALA A C 1
ATOM 1602 O O . ALA A 1 208 ? 22.796 -9.982 -41.838 1.00 89.81 208 ALA A O 1
ATOM 1603 N N . ALA A 1 209 ? 21.441 -9.866 -40.045 1.00 89.88 209 ALA A N 1
ATOM 1604 C CA . ALA A 1 209 ? 22.328 -10.609 -39.159 1.00 89.88 209 ALA A CA 1
ATOM 1605 C C . ALA A 1 209 ? 22.361 -12.101 -39.515 1.00 89.88 209 ALA A C 1
ATOM 1607 O O . ALA A 1 209 ? 21.339 -12.716 -39.823 1.00 89.88 209 ALA A O 1
ATOM 1608 N N . VAL A 1 210 ? 23.543 -12.717 -39.420 1.00 90.25 210 VAL A N 1
ATOM 1609 C CA . VAL A 1 210 ? 23.721 -14.138 -39.780 1.00 90.25 210 VAL A CA 1
ATOM 1610 C C . VAL A 1 210 ? 22.924 -15.052 -38.845 1.00 90.25 210 VAL A C 1
ATOM 1612 O O . VAL A 1 210 ? 22.446 -16.114 -39.244 1.00 90.25 210 VAL A O 1
ATOM 1615 N N . ASN A 1 211 ? 22.807 -14.655 -37.581 1.00 89.12 211 ASN A N 1
ATOM 1616 C CA . ASN A 1 211 ? 21.993 -15.290 -36.556 1.00 89.12 211 ASN A CA 1
ATOM 1617 C C . ASN A 1 211 ? 21.797 -14.314 -35.382 1.00 89.12 211 ASN A C 1
ATOM 1619 O O . ASN A 1 211 ? 22.369 -13.225 -35.350 1.00 89.12 211 ASN A O 1
ATOM 1623 N N . GLU A 1 212 ? 21.012 -14.721 -34.388 1.00 85.44 212 GLU A N 1
ATOM 1624 C CA . GLU A 1 212 ? 20.733 -13.901 -33.206 1.00 85.44 212 GLU A CA 1
ATOM 1625 C C . GLU A 1 212 ? 21.992 -13.533 -32.403 1.00 85.44 212 GLU A C 1
ATOM 1627 O O . GLU A 1 212 ? 22.073 -12.439 -31.846 1.00 85.44 212 GLU A O 1
ATOM 1632 N N . GLN A 1 213 ? 22.985 -14.422 -32.337 1.00 87.94 213 GLN A N 1
ATOM 1633 C CA . GLN A 1 213 ? 24.214 -14.148 -31.598 1.00 87.94 213 GLN A CA 1
ATOM 1634 C C . GLN A 1 213 ? 25.060 -13.076 -32.294 1.00 87.94 213 GLN A C 1
ATOM 1636 O O . GLN A 1 213 ? 25.549 -12.170 -31.627 1.00 87.94 213 GLN A O 1
ATOM 1641 N N . ASP A 1 214 ? 25.167 -13.139 -33.621 1.00 87.62 214 ASP A N 1
ATOM 1642 C CA . ASP A 1 214 ? 25.806 -12.113 -34.450 1.00 87.62 214 ASP A CA 1
ATOM 1643 C C . ASP A 1 214 ? 25.088 -10.760 -34.317 1.00 87.62 214 ASP A C 1
ATOM 1645 O O . ASP A 1 214 ? 25.730 -9.740 -34.073 1.00 87.62 214 ASP A O 1
ATOM 1649 N N . PHE A 1 215 ? 23.750 -10.752 -34.349 1.00 87.56 215 PHE A N 1
ATOM 1650 C CA . PHE A 1 215 ? 22.962 -9.541 -34.099 1.00 87.56 215 PHE A CA 1
ATOM 1651 C C . PHE A 1 215 ? 23.286 -8.920 -32.733 1.00 87.56 215 PHE A C 1
ATOM 1653 O O . PHE A 1 215 ? 23.613 -7.737 -32.642 1.00 87.56 215 PHE A O 1
ATOM 1660 N N . ARG A 1 216 ? 23.237 -9.728 -31.665 1.00 83.25 216 ARG A N 1
ATOM 1661 C CA . ARG A 1 216 ? 23.499 -9.266 -30.295 1.00 83.25 216 ARG A CA 1
ATOM 1662 C C . ARG A 1 216 ? 24.925 -8.741 -30.133 1.00 83.25 216 ARG A C 1
ATOM 1664 O O . ARG A 1 216 ? 25.086 -7.701 -29.513 1.00 83.25 216 ARG A O 1
ATOM 1671 N N . SER A 1 217 ? 25.933 -9.413 -30.693 1.00 83.69 217 SER A N 1
ATOM 1672 C CA . SER A 1 217 ? 27.340 -8.990 -30.592 1.00 83.69 217 SER A CA 1
ATOM 1673 C C . SER A 1 217 ? 27.666 -7.707 -31.357 1.00 83.69 217 SER A C 1
ATOM 1675 O O . SER A 1 217 ? 28.621 -7.028 -30.997 1.00 83.69 217 SER A O 1
ATOM 1677 N N . ASN A 1 218 ? 26.911 -7.385 -32.407 1.00 80.81 218 ASN A N 1
ATOM 1678 C CA . ASN A 1 218 ? 27.117 -6.160 -33.180 1.00 80.81 218 ASN A CA 1
ATOM 1679 C C . ASN A 1 218 ? 26.323 -4.963 -32.628 1.00 80.81 218 ASN A C 1
ATOM 1681 O O . ASN A 1 218 ? 26.661 -3.821 -32.934 1.00 80.81 218 ASN A O 1
ATOM 1685 N N . TYR A 1 219 ? 25.258 -5.214 -31.859 1.00 75.94 219 TYR A N 1
ATOM 1686 C CA . TYR A 1 219 ? 24.342 -4.178 -31.370 1.00 75.94 219 TYR A CA 1
ATOM 1687 C C . TYR A 1 219 ? 24.541 -3.804 -29.889 1.00 75.94 219 TYR A C 1
ATOM 1689 O O . TYR A 1 219 ? 24.308 -2.647 -29.533 1.00 75.94 219 TYR A O 1
ATOM 1697 N N . LEU A 1 220 ? 24.921 -4.764 -29.032 1.00 66.00 220 LEU A N 1
ATOM 1698 C CA . LEU A 1 220 ? 25.165 -4.583 -27.589 1.00 66.00 220 LEU A CA 1
ATOM 1699 C C . LEU A 1 220 ? 26.658 -4.409 -27.291 1.00 66.00 220 LEU A C 1
ATOM 1701 O O . LEU A 1 220 ? 26.967 -3.587 -26.401 1.00 66.00 220 LEU A O 1
#

Sequence (220 aa):
MSWTRGEPQACYRSWNLALAAGTDALLLVDFTLDQYWLPGVPSLSLTALYCVSGGRLQVAVTDQALTAGEYSVLAQFELWARQCELVRATPGAPLELLPTHITKPWGGEIWYTGVEQRGVCEFASPGGCTPIPWLQAVMPEDAAGAAHQPLVLLKILNPATQPVTGDLYFELHETKREVYVVTQVDASAWPDGTGYIRYGFDPEQVAAAVNEQDFRSNYL

pLDDT: mean 92.97, std 5.95, range [66.0, 98.81]

Radius of gyration: 23.71 Å; chains: 1; bounding box: 54×40×73 Å

Secondary structure (DSSP, 8-state):
-EEEES-HHHHHHHHHHHSPTT--EEEEEEEEEE-TTSTT--EEEEEEEEEEETTEEEEEEESS-----S--HHHHHHHHHHHTT---B-TTS--EEEPEEEEETTEEEEESS-EETTEE-EEEETTEEEEHHHHHHHSGGGTT--TT-PPP--EEEEE-SSTTTSPPPP---SS-----------TTT-TT-------S--HHHHHHSSSHHHHHHHH-